Protein AF-A0A8S3GMU6-F1 (afdb_monomer_lite)

Foldseek 3Di:
DDDPPPDDDDVCNVVDDDDQFKFWFAWDFAAFFIFIAFADPVFFKWFEDEDEDPVSLVVVLPPVVVLVVIQAYEYAYEQLQPAPVSVVSCCVSNPNRHAEYEYEYAPPDDDHPAAALAAQQFLCCLDPCVPPPDRDRPDNRHRVNRGHYDHHIYIYDYDNVSVVVVVVQCVVAPPDPDPPTDMDTDHGHALDDTHPVVQVVVQVCQVPPPPDNDRRDDDDWDDKDKDWAPVCVVDFAQDFDFQQEEEEEAEQDDDDRTHNPDDDRDGDPWSVVLVVVLVVVVVVCNVVVVVVVVPSHIYMYMYFICCSPNHPRVVVVLVCQCVQCPPPPDPRHGGHHPRRHNYYHYGGRDDPPPPPD

Organism: NCBI:txid392030

Secondary structure (DSSP, 8-state):
----------HHHHH----TTPEEE-EEE-SS-EEEE---TT-EEEEEEEE-SHHHHHHHHH-HHHHHH-S-EEEEEEGGG-SHHHHHHHHHHHGGGEEEEEEE--TTSPPPS--B-S-SSTTGGGSGGGG-S----S-TTB--GGGSEESS-EEEE--HHHHHHHHHHHHHHTSSSPSSPPEEEE----S--S-HHHHHHHHHHHHHH-SS------------EEEE-HHHHH---SSPPTT-EEEEEEE-----SEEESSS-----HHHHHHHHHHHHHHHHHHHTHHHHTTSS-EEEEEEESSTTTTTHHHHHHHHHHHHT--STT-TTSPPP-GGGEEEEEEE-S----TT--

InterPro domains:
  IPR008710 Nicastrin [PTHR21092] (5-354)
  IPR041084 Nicastrin, small lobe [PF18266] (24-192)

pLDDT: mean 86.71, std 12.41, range [32.59, 98.25]

Sequence (357 aa):
MSVSCVQPKRIADQMYVSFDRARSCVRHLNGTHEIGCQSSTSGNSGRMYMIDNDQEFNSFITDTKLIDSYRSFIIALNVNLFTTSYVDKLMTSLGSKLNGLLLYLKSSSSRPDYFSQDDQSPNHRYSYYLNQTQVVNWNPQGNGLFFRSFPFPMMFIDEQEDYERLVKFYRQFNISQSTPTCGLELSTFQNAAHTSKTCMRRNGISHSLLDSSETMCDPVGGLNVYSKLPQSLTIAPKIRQPKSVILILAATDSFQMFLKEKGPTGGAQQPATALIIFLSLAHLIGQEQNEFNQQDKEIIFVTLDGDALDYSASFKFLFDMKNGDFPTGNRNEDPIRSEHIHSIIEFQSLSLTDKLS

Structure (mmCIF, N/CA/C/O backbone):
data_AF-A0A8S3GMU6-F1
#
_entry.id   AF-A0A8S3GMU6-F1
#
loop_
_atom_site.group_PDB
_atom_site.id
_atom_site.type_symbol
_atom_site.label_atom_id
_atom_site.label_alt_id
_atom_site.label_comp_id
_atom_site.label_asym_id
_atom_site.label_entity_id
_atom_site.label_seq_id
_atom_site.pdbx_PDB_ins_code
_atom_site.Cartn_x
_atom_site.Cartn_y
_atom_site.Cartn_z
_atom_site.occupancy
_atom_site.B_iso_or_equiv
_atom_site.auth_seq_id
_atom_site.auth_comp_id
_atom_site.auth_asym_id
_atom_site.auth_atom_id
_atom_site.pdbx_PDB_model_num
ATOM 1 N N . MET A 1 1 ? 46.619 37.058 -7.134 1.00 34.31 1 MET A N 1
ATOM 2 C CA . MET A 1 1 ? 46.511 35.613 -7.428 1.00 34.31 1 MET A CA 1
ATOM 3 C C . MET A 1 1 ? 45.364 35.056 -6.609 1.00 34.31 1 MET A C 1
ATOM 5 O O . MET A 1 1 ? 45.503 34.929 -5.402 1.00 34.31 1 MET A O 1
ATOM 9 N N . SER A 1 2 ? 44.216 34.810 -7.235 1.00 32.59 2 SER A N 1
ATOM 10 C CA . SER A 1 2 ? 43.117 34.076 -6.611 1.00 32.59 2 SER A CA 1
ATOM 11 C C . SER A 1 2 ? 43.395 32.585 -6.778 1.00 32.59 2 SER A C 1
ATOM 13 O O . SER A 1 2 ? 43.336 32.045 -7.880 1.00 32.59 2 SER A O 1
ATOM 15 N N . VAL A 1 3 ? 43.748 31.918 -5.683 1.00 37.88 3 VAL A N 1
ATOM 16 C CA . VAL A 1 3 ? 43.773 30.455 -5.646 1.00 37.88 3 VAL A CA 1
ATOM 17 C C . VAL A 1 3 ? 42.318 30.007 -5.561 1.00 37.88 3 VAL A C 1
ATOM 19 O O . VAL A 1 3 ? 41.671 30.166 -4.528 1.00 37.88 3 VAL A O 1
ATOM 22 N N . SER A 1 4 ? 41.773 29.510 -6.670 1.00 39.91 4 SER A N 1
ATOM 23 C CA . SER A 1 4 ? 40.496 28.803 -6.654 1.00 39.91 4 SER A CA 1
ATOM 24 C C . SER A 1 4 ? 40.750 27.394 -6.119 1.00 39.91 4 SER A C 1
ATOM 26 O O . SER A 1 4 ? 41.327 26.545 -6.794 1.00 39.91 4 SER A O 1
ATOM 28 N N . CYS A 1 5 ? 40.350 27.143 -4.871 1.00 42.56 5 CYS A N 1
ATOM 29 C CA . CYS A 1 5 ? 40.273 25.785 -4.344 1.00 42.56 5 CYS A CA 1
ATOM 30 C C . CYS A 1 5 ? 39.159 25.041 -5.088 1.00 42.56 5 CYS A C 1
ATOM 32 O O . CYS A 1 5 ? 37.979 25.178 -4.762 1.00 42.56 5 CYS A O 1
ATOM 34 N N . VAL A 1 6 ? 39.532 24.262 -6.103 1.00 49.72 6 VAL A N 1
ATOM 35 C CA . VAL A 1 6 ? 38.644 23.271 -6.712 1.00 49.72 6 VAL A CA 1
ATOM 36 C C . VAL A 1 6 ? 38.379 22.203 -5.653 1.00 49.72 6 VAL A C 1
ATOM 38 O O . VAL A 1 6 ? 39.282 21.462 -5.271 1.00 49.72 6 VAL A O 1
ATOM 41 N N . GLN A 1 7 ? 37.151 22.156 -5.138 1.00 56.94 7 GLN A N 1
ATOM 42 C CA . GLN A 1 7 ? 36.716 21.098 -4.227 1.00 56.94 7 GLN A CA 1
ATOM 43 C C . GLN A 1 7 ? 36.863 19.739 -4.941 1.00 56.94 7 GLN A C 1
ATOM 45 O O . GLN A 1 7 ? 36.320 19.585 -6.042 1.00 56.94 7 GLN A O 1
ATOM 50 N N . PRO A 1 8 ? 37.587 18.760 -4.369 1.00 49.72 8 PRO A N 1
ATOM 51 C CA . PRO A 1 8 ? 37.721 17.443 -4.976 1.00 49.72 8 PRO A CA 1
ATOM 52 C C . PRO A 1 8 ? 36.358 16.744 -4.965 1.00 49.72 8 PRO A C 1
ATOM 54 O O . PRO A 1 8 ? 35.834 16.394 -3.910 1.00 49.72 8 PRO A O 1
ATOM 57 N N . LYS A 1 9 ? 35.766 16.551 -6.148 1.00 58.97 9 LYS A N 1
ATOM 58 C CA . LYS A 1 9 ? 34.564 15.724 -6.314 1.00 58.97 9 LYS A CA 1
ATOM 59 C C . LYS A 1 9 ? 34.975 14.255 -6.327 1.00 58.97 9 LYS A C 1
ATOM 61 O O . LYS A 1 9 ? 35.958 13.907 -6.983 1.00 58.97 9 LYS A O 1
ATOM 66 N N . ARG A 1 10 ? 34.248 13.391 -5.613 1.00 72.31 10 ARG A N 1
ATOM 67 C CA . ARG A 1 10 ? 34.511 11.946 -5.649 1.00 72.31 10 ARG A CA 1
ATOM 68 C C . ARG A 1 10 ? 34.176 11.427 -7.049 1.00 72.31 10 ARG A C 1
ATOM 70 O O . ARG A 1 10 ? 33.257 11.934 -7.682 1.00 72.31 10 ARG A O 1
ATOM 77 N N . ILE A 1 11 ? 34.883 10.397 -7.519 1.00 79.44 11 ILE A N 1
ATOM 78 C CA . ILE A 1 11 ? 34.611 9.769 -8.830 1.00 79.44 11 ILE A CA 1
ATOM 79 C C . ILE A 1 11 ? 33.142 9.318 -8.919 1.00 79.44 11 ILE A C 1
ATOM 81 O O . ILE A 1 11 ? 32.500 9.501 -9.948 1.00 79.44 11 ILE A O 1
ATOM 85 N N . ALA A 1 12 ? 32.580 8.819 -7.813 1.00 78.19 12 ALA A N 1
ATOM 86 C CA . ALA A 1 12 ? 31.168 8.459 -7.724 1.00 78.19 12 ALA A CA 1
ATOM 87 C C . ALA A 1 12 ? 30.232 9.634 -8.068 1.00 78.19 12 ALA A C 1
ATOM 89 O O . ALA A 1 12 ? 29.317 9.460 -8.865 1.00 78.19 12 ALA A O 1
ATOM 90 N N . ASP A 1 13 ? 30.517 10.842 -7.572 1.00 77.94 13 ASP A N 1
ATOM 91 C CA . ASP A 1 13 ? 29.707 12.048 -7.818 1.00 77.94 13 ASP A CA 1
ATOM 92 C C . ASP A 1 13 ? 29.823 12.557 -9.268 1.00 77.94 13 ASP A C 1
ATOM 94 O O . ASP A 1 13 ? 29.057 13.418 -9.702 1.00 77.94 13 ASP A O 1
ATOM 98 N N . GLN A 1 14 ? 30.820 12.069 -10.015 1.00 77.62 14 GLN A N 1
ATOM 99 C CA . GLN A 1 14 ? 30.999 12.354 -11.441 1.00 77.62 14 GLN A CA 1
ATOM 100 C C . GLN A 1 14 ? 30.287 11.331 -12.334 1.00 77.62 14 GLN A C 1
ATOM 102 O O . GLN A 1 14 ? 30.020 11.632 -13.496 1.00 77.62 14 GLN A O 1
ATOM 107 N N . MET A 1 15 ? 29.997 10.137 -11.809 1.00 77.88 15 MET A N 1
ATOM 108 C CA . MET A 1 15 ? 29.392 9.026 -12.550 1.00 77.88 15 MET A CA 1
ATOM 109 C C . MET A 1 15 ? 27.900 8.860 -12.264 1.00 77.88 15 MET A C 1
ATOM 111 O O . MET A 1 15 ? 27.152 8.486 -13.165 1.00 77.88 15 MET A O 1
ATOM 115 N N . TYR A 1 16 ? 27.467 9.134 -11.032 1.00 84.75 16 TYR A N 1
ATOM 116 C CA . TYR A 1 16 ? 26.120 8.829 -10.565 1.00 84.75 16 TYR A CA 1
ATOM 117 C C . TYR A 1 16 ? 25.335 10.071 -10.165 1.00 84.75 16 TYR A C 1
ATOM 119 O O . TYR A 1 16 ? 25.857 11.079 -9.687 1.00 84.75 16 TYR A O 1
ATOM 127 N N . VAL A 1 17 ? 24.029 9.951 -10.358 1.00 84.75 17 VAL A N 1
ATOM 128 C CA . VAL A 1 17 ? 23.017 10.917 -9.964 1.00 84.75 17 VAL A CA 1
ATOM 129 C C . VAL A 1 17 ? 22.006 10.172 -9.102 1.00 84.75 17 VAL A C 1
ATOM 131 O O . VAL A 1 17 ? 21.334 9.273 -9.597 1.00 84.75 17 VAL A O 1
ATOM 134 N N . SER A 1 18 ? 21.905 10.553 -7.830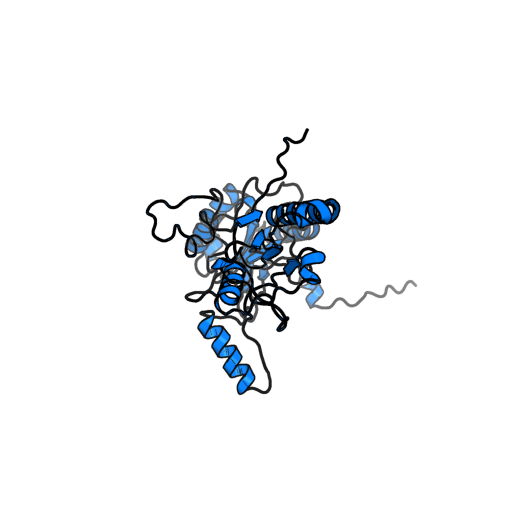 1.00 86.19 18 SER A N 1
ATOM 135 C CA . SER A 1 18 ? 20.950 9.957 -6.892 1.00 86.19 18 SER A CA 1
ATOM 136 C C . SER A 1 18 ? 19.619 10.710 -6.872 1.00 86.19 18 SER A C 1
ATOM 138 O O . SER A 1 18 ? 19.589 11.936 -7.036 1.00 86.19 18 SER A O 1
ATOM 140 N N . PHE A 1 19 ? 18.541 9.958 -6.641 1.00 86.06 19 PHE A N 1
ATOM 141 C CA . PHE A 1 19 ? 17.171 10.441 -6.462 1.00 86.06 19 PHE A CA 1
ATOM 142 C C . PHE A 1 19 ? 16.677 10.067 -5.058 1.00 86.06 19 PHE A C 1
ATOM 144 O O . PHE A 1 19 ? 15.899 9.134 -4.882 1.00 86.06 19 PHE A O 1
ATOM 151 N N . ASP A 1 20 ? 17.139 10.798 -4.045 1.00 82.25 20 ASP A N 1
ATOM 152 C CA . ASP A 1 20 ? 16.941 10.433 -2.630 1.00 82.25 20 ASP A CA 1
ATOM 153 C C . ASP A 1 20 ? 15.493 10.620 -2.131 1.00 82.25 20 ASP A C 1
ATOM 155 O O . ASP A 1 20 ? 15.154 10.231 -1.015 1.00 82.25 20 ASP A O 1
ATOM 159 N N . ARG A 1 21 ? 14.633 11.252 -2.939 1.00 86.88 21 ARG A N 1
ATOM 160 C CA . ARG A 1 21 ? 13.216 11.507 -2.625 1.00 86.88 21 ARG A CA 1
ATOM 161 C C . ARG A 1 21 ? 12.266 10.527 -3.311 1.00 86.88 21 ARG A C 1
ATOM 163 O O . ARG A 1 21 ? 11.052 10.659 -3.158 1.00 86.88 21 ARG A O 1
ATOM 170 N N . ALA A 1 22 ? 12.799 9.558 -4.054 1.00 89.94 22 ALA A N 1
ATOM 171 C CA . ALA A 1 22 ? 11.992 8.523 -4.675 1.00 89.94 22 ALA A CA 1
ATOM 172 C C . ALA A 1 22 ? 11.263 7.688 -3.610 1.00 89.94 22 ALA A C 1
ATOM 174 O O . ALA A 1 22 ? 11.779 7.406 -2.528 1.00 89.94 22 ALA A O 1
ATOM 175 N N . ARG A 1 23 ? 10.036 7.290 -3.932 1.00 93.19 23 ARG A N 1
ATOM 176 C CA . ARG A 1 23 ? 9.220 6.392 -3.118 1.00 93.19 23 ARG A CA 1
ATOM 177 C C . ARG A 1 23 ? 9.350 4.980 -3.659 1.00 93.19 23 ARG A C 1
ATOM 179 O O . ARG A 1 23 ? 9.224 4.774 -4.862 1.00 93.19 23 ARG A O 1
ATOM 186 N N . SER A 1 24 ? 9.543 4.013 -2.785 1.00 94.31 24 SER A N 1
ATOM 187 C CA . SER A 1 24 ? 9.810 2.624 -3.133 1.00 94.31 24 SER A CA 1
ATOM 188 C C . SER A 1 24 ? 8.566 1.768 -2.944 1.00 94.31 24 SER A C 1
ATOM 190 O O . SER A 1 24 ? 7.873 1.875 -1.932 1.00 94.31 24 SER A O 1
ATOM 192 N N . CYS A 1 25 ? 8.295 0.892 -3.907 1.00 95.75 25 CYS A N 1
ATOM 193 C CA . CYS A 1 25 ? 7.408 -0.241 -3.689 1.00 95.75 25 CYS A CA 1
ATOM 194 C C . CYS A 1 25 ? 8.142 -1.300 -2.867 1.00 95.75 25 CYS A C 1
ATOM 196 O O . CYS A 1 25 ? 9.267 -1.683 -3.202 1.00 95.75 25 CYS A O 1
ATOM 198 N N . VAL A 1 26 ? 7.504 -1.761 -1.795 1.00 93.88 26 VAL A N 1
ATOM 199 C CA . VAL A 1 26 ? 8.079 -2.722 -0.849 1.00 93.88 26 VAL A CA 1
ATOM 200 C C . VAL A 1 26 ? 7.351 -4.055 -0.920 1.00 93.88 26 VAL A C 1
ATOM 202 O O . VAL A 1 26 ? 6.250 -4.153 -1.462 1.00 93.88 26 VAL A O 1
ATOM 205 N N . ARG A 1 27 ? 7.971 -5.098 -0.372 1.00 95.19 27 ARG A N 1
ATOM 206 C CA . ARG A 1 27 ? 7.367 -6.424 -0.295 1.00 95.19 27 ARG A CA 1
ATOM 207 C C . ARG A 1 27 ? 6.484 -6.539 0.940 1.00 95.19 27 ARG A C 1
ATOM 209 O O . ARG A 1 27 ? 6.936 -6.279 2.051 1.00 95.19 27 ARG A O 1
ATOM 216 N N . HIS A 1 28 ? 5.284 -7.075 0.748 1.00 94.94 28 HIS A N 1
ATOM 217 C CA . HIS A 1 28 ? 4.443 -7.580 1.829 1.00 94.94 28 HIS A CA 1
ATOM 218 C C . HIS A 1 28 ? 4.239 -9.090 1.674 1.00 94.94 28 HIS A C 1
ATOM 220 O O . HIS A 1 28 ? 4.360 -9.654 0.585 1.00 94.94 28 HIS A O 1
ATOM 226 N N . LEU A 1 29 ? 3.940 -9.764 2.782 1.00 95.50 29 LEU A N 1
ATOM 227 C CA . LEU A 1 29 ? 3.726 -11.207 2.816 1.00 95.50 29 LEU A CA 1
ATOM 228 C C . LEU A 1 29 ? 2.349 -11.507 3.392 1.00 95.50 29 LEU A C 1
ATOM 230 O O . LEU A 1 29 ? 2.004 -10.999 4.455 1.00 95.50 29 LEU A O 1
ATOM 234 N N . ASN A 1 30 ? 1.604 -12.401 2.746 1.00 92.50 30 ASN A N 1
ATOM 235 C CA . ASN A 1 30 ? 0.407 -12.990 3.337 1.00 92.50 30 ASN A CA 1
ATOM 236 C C . ASN A 1 30 ? 0.658 -14.465 3.707 1.00 92.50 30 ASN A C 1
ATOM 238 O O . ASN A 1 30 ? 1.775 -14.984 3.586 1.00 92.50 30 ASN A O 1
ATOM 242 N N . GLY A 1 31 ? -0.378 -15.157 4.190 1.00 92.75 31 GLY A N 1
ATOM 243 C CA . GLY A 1 31 ? -0.273 -16.559 4.611 1.00 92.75 31 GLY A CA 1
ATOM 244 C C . GLY A 1 31 ? 0.084 -17.549 3.492 1.00 92.75 31 GLY A C 1
ATOM 245 O O . GLY A 1 31 ? 0.427 -18.691 3.786 1.00 92.75 31 GLY A O 1
ATOM 246 N N . THR A 1 32 ? 0.021 -17.127 2.227 1.00 93.00 32 THR A N 1
ATOM 247 C CA . THR A 1 32 ? 0.140 -17.996 1.045 1.00 93.00 32 THR A CA 1
ATOM 248 C C . THR A 1 32 ? 1.198 -17.546 0.035 1.00 93.00 32 THR A C 1
ATOM 250 O O . THR A 1 32 ? 1.872 -18.400 -0.531 1.00 93.00 32 THR A O 1
ATOM 253 N N . HIS A 1 33 ? 1.380 -16.242 -0.174 1.00 93.00 33 HIS A N 1
ATOM 254 C CA . HIS A 1 33 ? 2.220 -15.676 -1.228 1.00 93.00 33 HIS A CA 1
ATOM 255 C C . HIS A 1 33 ? 2.843 -14.337 -0.797 1.00 93.00 33 HIS A C 1
ATOM 257 O O . HIS A 1 33 ? 2.484 -13.752 0.231 1.00 93.00 33 HIS A O 1
ATOM 263 N N . GLU A 1 34 ? 3.757 -13.847 -1.630 1.00 94.81 34 GLU A N 1
ATOM 264 C CA . GLU A 1 34 ? 4.331 -12.505 -1.564 1.00 94.81 34 GLU A CA 1
ATOM 265 C C . GLU A 1 34 ? 3.548 -11.543 -2.462 1.00 94.81 34 GLU A C 1
ATOM 267 O O . GLU A 1 34 ? 3.071 -11.939 -3.526 1.00 94.81 34 GLU A O 1
ATOM 272 N N . ILE A 1 35 ? 3.490 -10.273 -2.077 1.00 95.69 35 ILE A N 1
ATOM 273 C CA . ILE A 1 35 ? 2.974 -9.170 -2.896 1.00 95.69 35 ILE A CA 1
ATOM 274 C C . ILE A 1 35 ? 3.954 -7.989 -2.841 1.00 95.69 35 ILE A C 1
ATOM 276 O O . ILE A 1 35 ? 4.843 -7.949 -1.986 1.00 95.69 35 ILE A O 1
ATOM 280 N N . GLY A 1 36 ? 3.794 -7.026 -3.741 1.00 95.94 36 GLY A N 1
ATOM 281 C CA . GLY A 1 36 ? 4.673 -5.869 -3.865 1.00 95.94 36 GLY A CA 1
ATOM 282 C C . GLY A 1 36 ? 5.935 -6.162 -4.675 1.00 95.94 36 GLY A C 1
ATOM 283 O O . GLY A 1 36 ? 5.930 -7.015 -5.566 1.00 95.94 36 GLY A O 1
ATOM 284 N N . CYS A 1 37 ? 7.011 -5.429 -4.388 1.00 96.25 37 CYS A N 1
ATOM 285 C CA . CYS A 1 37 ? 8.198 -5.369 -5.243 1.00 96.25 37 CYS A CA 1
ATOM 286 C C . CYS A 1 37 ? 9.493 -5.659 -4.473 1.00 96.25 37 CYS A C 1
ATOM 288 O O . CYS A 1 37 ? 9.569 -5.481 -3.257 1.00 96.25 37 CYS A O 1
ATOM 290 N N . GLN A 1 38 ? 10.537 -6.062 -5.199 1.00 94.94 38 GLN A N 1
ATOM 291 C CA . GLN A 1 38 ? 11.899 -6.161 -4.672 1.00 94.94 38 GLN A CA 1
ATOM 292 C C . GLN A 1 38 ? 12.937 -5.918 -5.768 1.00 94.94 38 GLN A C 1
ATOM 294 O O . GLN A 1 38 ? 12.691 -6.220 -6.938 1.00 94.94 38 GLN A O 1
ATOM 299 N N . SER A 1 39 ? 14.129 -5.471 -5.381 1.00 96.12 39 SER A N 1
ATOM 300 C CA . SER A 1 39 ? 15.324 -5.617 -6.217 1.00 96.12 39 SER A CA 1
ATOM 301 C C . SER A 1 39 ? 16.097 -6.896 -5.885 1.00 96.12 39 SER A C 1
ATOM 303 O O . SER A 1 39 ? 15.817 -7.590 -4.911 1.00 96.12 39 SER A O 1
ATOM 305 N N . SER A 1 40 ? 17.116 -7.181 -6.687 1.00 95.50 40 SER A N 1
ATOM 306 C CA . SER A 1 40 ? 18.222 -8.077 -6.360 1.00 95.50 40 SER A CA 1
ATOM 307 C C . SER A 1 40 ? 19.077 -7.461 -5.249 1.00 95.50 40 SER A C 1
ATOM 309 O O . SER A 1 40 ? 19.019 -6.252 -5.011 1.00 95.50 40 SER A O 1
ATOM 311 N N . THR A 1 41 ? 19.904 -8.276 -4.594 1.00 92.00 41 THR A N 1
ATOM 312 C CA . THR A 1 41 ? 20.773 -7.854 -3.477 1.00 92.00 41 THR A CA 1
ATOM 313 C C . THR A 1 41 ? 21.730 -6.718 -3.836 1.00 92.00 41 THR A C 1
ATOM 315 O O . THR A 1 41 ? 22.041 -5.893 -2.987 1.00 92.00 41 THR A O 1
ATOM 318 N N . SER A 1 42 ? 22.184 -6.652 -5.088 1.00 93.00 42 SER A N 1
ATOM 319 C CA . SER A 1 42 ? 23.069 -5.601 -5.605 1.00 93.00 42 SER A CA 1
ATOM 320 C C . SER A 1 42 ? 22.328 -4.509 -6.386 1.00 93.00 42 SER A C 1
ATOM 322 O O . SER A 1 42 ? 22.944 -3.830 -7.199 1.00 93.00 42 SER A O 1
ATOM 324 N N . GLY A 1 43 ? 21.007 -4.402 -6.222 1.00 94.50 43 GLY A N 1
ATOM 325 C CA . GLY A 1 43 ? 20.159 -3.557 -7.060 1.00 94.50 43 GLY A CA 1
ATOM 326 C C . GLY A 1 43 ? 19.924 -4.132 -8.460 1.00 94.50 43 GLY A C 1
ATOM 327 O O . GLY A 1 43 ? 20.524 -5.130 -8.875 1.00 94.50 43 GLY A O 1
ATOM 328 N N . ASN A 1 44 ? 19.012 -3.501 -9.196 1.00 97.12 44 ASN A N 1
ATOM 329 C CA . ASN A 1 44 ? 18.728 -3.825 -10.588 1.00 97.12 44 ASN A CA 1
ATOM 330 C C . ASN A 1 44 ? 19.100 -2.634 -11.461 1.00 97.12 44 ASN A C 1
ATOM 332 O O . ASN A 1 44 ? 18.609 -1.532 -11.233 1.00 97.12 44 ASN A O 1
ATOM 336 N N . SER A 1 45 ? 19.914 -2.869 -12.490 1.00 96.00 45 SER A N 1
ATOM 337 C CA . SER A 1 45 ? 20.302 -1.848 -13.461 1.00 96.00 45 SER A CA 1
ATOM 338 C C . SER A 1 45 ? 19.894 -2.214 -14.887 1.00 96.00 45 SER A C 1
ATOM 340 O O . SER A 1 45 ? 19.758 -3.386 -15.262 1.00 96.00 45 SER A O 1
ATOM 342 N N . GLY A 1 46 ? 19.653 -1.201 -15.710 1.00 94.75 46 GLY A N 1
ATOM 343 C CA . GLY A 1 46 ? 19.273 -1.403 -17.104 1.00 94.75 46 GLY A CA 1
ATOM 344 C C . GLY A 1 46 ? 19.235 -0.112 -17.897 1.00 94.75 46 GLY A C 1
ATOM 345 O O . GLY A 1 46 ? 19.276 0.980 -17.325 1.00 94.75 46 GLY A O 1
ATOM 346 N N . ARG A 1 47 ? 19.155 -0.233 -19.227 1.00 93.81 47 ARG A N 1
ATOM 347 C CA . ARG A 1 47 ? 18.997 0.929 -20.107 1.00 93.81 47 ARG A CA 1
ATOM 348 C C . ARG A 1 47 ? 17.699 1.645 -19.745 1.00 93.81 47 ARG A C 1
ATOM 350 O O . ARG A 1 47 ? 16.638 1.028 -19.710 1.00 93.81 47 ARG A O 1
ATOM 357 N N . MET A 1 48 ? 17.785 2.950 -19.521 1.00 94.06 48 MET A N 1
ATOM 358 C CA . MET A 1 48 ? 16.602 3.767 -19.288 1.00 94.06 48 MET A CA 1
ATOM 359 C C . MET A 1 48 ? 15.828 3.948 -20.598 1.00 94.06 48 MET A C 1
ATOM 361 O O . MET A 1 48 ? 16.413 4.358 -21.607 1.00 94.06 48 MET A O 1
ATOM 365 N N . TYR A 1 49 ? 14.522 3.691 -20.580 1.00 95.06 49 TYR A N 1
ATOM 366 C CA . TYR A 1 49 ? 13.616 4.061 -21.669 1.00 95.06 49 TYR A CA 1
ATOM 367 C C . TYR A 1 49 ? 12.404 4.792 -21.097 1.00 95.06 49 TYR A C 1
ATOM 369 O O . TYR A 1 49 ? 11.725 4.259 -20.223 1.00 95.06 49 TYR A O 1
ATOM 377 N N . MET A 1 50 ? 12.167 6.021 -21.553 1.00 94.88 50 MET A N 1
ATOM 378 C CA . MET A 1 50 ? 11.093 6.870 -21.043 1.00 94.88 50 MET A CA 1
ATOM 379 C C . MET A 1 50 ? 9.860 6.747 -21.938 1.00 94.88 50 MET A C 1
ATOM 381 O O . MET A 1 50 ? 9.989 6.810 -23.159 1.00 94.88 50 MET A O 1
ATOM 385 N N . ILE A 1 51 ? 8.694 6.545 -21.326 1.00 95.94 51 ILE A N 1
ATOM 386 C CA . ILE A 1 51 ? 7.404 6.386 -21.997 1.00 95.94 51 ILE A CA 1
ATOM 387 C C . ILE A 1 51 ? 6.403 7.341 -21.370 1.00 95.94 51 ILE A C 1
ATOM 389 O O . ILE A 1 51 ? 6.018 7.188 -20.207 1.00 95.94 51 ILE A O 1
ATOM 393 N N . ASP A 1 52 ? 5.950 8.290 -22.176 1.00 93.50 52 ASP A N 1
ATOM 394 C CA . ASP A 1 52 ? 5.116 9.375 -21.697 1.00 93.50 52 ASP A CA 1
ATOM 395 C C . ASP A 1 52 ? 3.635 9.265 -22.056 1.00 93.50 52 ASP A C 1
ATOM 397 O O . ASP A 1 52 ? 2.774 9.786 -21.347 1.00 93.50 52 ASP A O 1
ATOM 401 N N . ASN A 1 53 ? 3.338 8.598 -23.165 1.00 95.06 53 ASN A N 1
ATOM 402 C CA . ASN A 1 53 ? 2.002 8.494 -23.736 1.00 95.06 53 ASN A CA 1
ATOM 403 C C . ASN A 1 53 ? 1.838 7.170 -24.499 1.00 95.06 53 ASN A C 1
ATOM 405 O O . ASN A 1 53 ? 2.793 6.418 -24.706 1.00 95.06 53 ASN A O 1
ATOM 409 N N . ASP A 1 54 ? 0.616 6.905 -24.955 1.00 96.69 54 ASP A N 1
ATOM 410 C CA . ASP A 1 54 ? 0.267 5.670 -25.661 1.00 96.69 54 ASP A CA 1
ATOM 411 C C . ASP A 1 54 ? 1.043 5.457 -26.960 1.00 96.69 54 ASP A C 1
ATOM 413 O O . ASP A 1 54 ? 1.342 4.319 -27.325 1.00 96.69 54 ASP A O 1
ATOM 417 N N . GLN A 1 55 ? 1.374 6.532 -27.680 1.00 97.31 55 GLN A N 1
ATOM 418 C CA . GLN A 1 55 ? 2.113 6.425 -28.938 1.00 97.31 55 GLN A CA 1
ATOM 419 C C . GLN A 1 55 ? 3.541 5.948 -28.679 1.00 97.31 55 GLN A C 1
ATOM 421 O O . GLN A 1 55 ? 4.008 5.018 -29.335 1.00 97.31 55 GLN A O 1
ATOM 426 N N . GLU A 1 56 ? 4.209 6.530 -27.683 1.00 95.94 56 GLU A N 1
ATOM 427 C CA . GLU A 1 56 ? 5.543 6.106 -27.252 1.00 95.94 56 GLU A CA 1
ATOM 428 C C . GLU A 1 56 ? 5.539 4.683 -26.695 1.00 95.94 56 GLU A C 1
ATOM 430 O O . GLU A 1 56 ? 6.446 3.908 -27.004 1.00 95.94 56 GLU A O 1
ATOM 435 N N . PHE A 1 57 ? 4.499 4.314 -25.937 1.00 97.88 57 PHE A N 1
ATOM 436 C CA . PHE A 1 57 ? 4.337 2.956 -25.423 1.00 97.88 57 PHE A CA 1
ATOM 437 C C . PHE A 1 57 ? 4.261 1.943 -26.567 1.00 97.88 57 PHE A C 1
ATOM 439 O O . PHE A 1 57 ? 5.028 0.982 -26.604 1.00 97.88 57 PHE A O 1
ATOM 446 N N . ASN A 1 58 ? 3.368 2.183 -27.531 1.00 97.12 58 ASN A N 1
ATOM 447 C CA . ASN A 1 58 ? 3.170 1.295 -28.674 1.00 97.12 58 ASN A CA 1
ATOM 448 C C . ASN A 1 58 ? 4.403 1.241 -29.590 1.00 97.12 58 ASN A C 1
ATOM 450 O O . ASN A 1 58 ? 4.755 0.171 -30.086 1.00 97.12 58 ASN A O 1
ATOM 454 N N . SER A 1 59 ? 5.089 2.369 -29.784 1.00 95.69 59 SER A N 1
ATOM 455 C CA . SER A 1 59 ? 6.351 2.422 -30.528 1.00 95.69 59 SER A CA 1
ATOM 456 C C . SER A 1 59 ? 7.428 1.561 -29.860 1.00 95.69 59 SER A C 1
ATOM 458 O O . SER A 1 59 ? 8.056 0.732 -30.510 1.00 95.69 59 SER A O 1
ATOM 460 N N . PHE A 1 60 ? 7.580 1.673 -28.537 1.00 95.75 60 PHE A N 1
ATOM 461 C CA . PHE A 1 60 ? 8.578 0.910 -27.792 1.00 95.75 60 PHE A CA 1
ATOM 462 C C . PHE A 1 60 ? 8.335 -0.601 -27.836 1.00 95.75 60 PHE A C 1
ATOM 464 O O . PHE A 1 60 ? 9.242 -1.355 -28.177 1.00 95.75 60 PHE A O 1
ATOM 471 N N . ILE A 1 61 ? 7.116 -1.056 -27.524 1.00 96.38 61 ILE A N 1
ATOM 472 C CA . ILE A 1 61 ? 6.805 -2.497 -27.473 1.00 96.38 61 ILE A CA 1
ATOM 473 C C . ILE A 1 61 ? 6.890 -3.176 -28.849 1.00 96.38 61 ILE A C 1
ATOM 475 O O . ILE A 1 61 ? 7.029 -4.395 -28.916 1.00 96.38 61 ILE A O 1
ATOM 479 N N . THR A 1 62 ? 6.785 -2.410 -29.940 1.00 95.88 62 THR A N 1
ATOM 480 C CA . THR A 1 62 ? 6.897 -2.932 -31.311 1.00 95.88 62 THR A CA 1
ATOM 481 C C . THR A 1 62 ? 8.323 -2.875 -31.861 1.00 95.88 62 THR A C 1
ATOM 483 O O . THR A 1 62 ? 8.626 -3.586 -32.822 1.00 95.88 62 THR A O 1
ATOM 486 N N . ASP A 1 63 ? 9.226 -2.108 -31.242 1.00 94.38 63 ASP A N 1
ATOM 487 C CA . ASP A 1 63 ? 10.637 -2.033 -31.626 1.00 94.38 63 ASP A CA 1
ATOM 488 C C . ASP A 1 63 ? 11.442 -3.215 -31.058 1.00 94.38 63 ASP A C 1
ATOM 490 O O . ASP A 1 63 ? 12.255 -3.103 -30.134 1.00 94.38 63 ASP A O 1
ATOM 494 N N . THR A 1 64 ? 11.223 -4.391 -31.645 1.00 93.50 64 THR A N 1
ATOM 495 C CA . THR A 1 64 ? 11.928 -5.624 -31.265 1.00 93.50 64 THR A CA 1
ATOM 496 C C . THR A 1 64 ? 13.439 -5.507 -31.443 1.00 93.50 64 THR A C 1
ATOM 498 O O . THR A 1 64 ? 14.193 -6.036 -30.630 1.00 93.50 64 THR A O 1
ATOM 501 N N . LYS A 1 65 ? 13.909 -4.748 -32.442 1.00 92.88 65 LYS A N 1
ATOM 502 C CA . LYS A 1 65 ? 15.344 -4.523 -32.676 1.00 92.88 65 LYS A CA 1
ATOM 503 C C . LYS A 1 65 ? 15.987 -3.787 -31.508 1.00 92.88 65 LYS A C 1
ATOM 505 O O . LYS A 1 65 ? 17.068 -4.178 -31.060 1.00 92.88 65 LYS A O 1
ATOM 510 N N . LEU A 1 66 ? 15.338 -2.737 -31.008 1.00 90.75 66 LEU A N 1
ATOM 511 C CA . LEU A 1 66 ? 15.795 -2.023 -29.824 1.00 90.75 66 LEU A CA 1
ATOM 512 C C . LEU A 1 66 ? 15.793 -2.940 -28.602 1.00 90.75 66 LEU A C 1
ATOM 514 O O . LEU A 1 66 ? 16.806 -3.020 -27.909 1.00 90.75 66 LEU A O 1
ATOM 518 N N . ILE A 1 67 ? 14.692 -3.653 -28.357 1.00 93.56 67 ILE A N 1
ATOM 519 C CA . ILE A 1 67 ? 14.560 -4.561 -27.209 1.00 93.56 67 ILE A CA 1
ATOM 520 C C . ILE A 1 67 ? 15.634 -5.661 -27.246 1.00 93.56 67 ILE A C 1
ATOM 522 O O . ILE A 1 67 ? 16.187 -6.035 -26.210 1.00 93.56 67 ILE A O 1
ATOM 526 N N . ASP A 1 68 ? 15.985 -6.164 -28.428 1.00 92.94 68 ASP A N 1
ATOM 527 C CA . ASP A 1 68 ? 17.009 -7.197 -28.616 1.00 92.94 68 ASP A CA 1
ATOM 528 C C . ASP A 1 68 ? 18.443 -6.691 -28.515 1.00 92.94 68 ASP A C 1
ATOM 530 O O . ASP A 1 68 ? 19.339 -7.457 -28.162 1.00 92.94 68 ASP A O 1
ATOM 534 N N . SER A 1 69 ? 18.654 -5.391 -28.704 1.00 91.62 69 SER A N 1
ATOM 535 C CA . SER A 1 69 ? 19.979 -4.777 -28.607 1.00 91.62 69 SER A CA 1
ATOM 536 C C . SER A 1 69 ? 20.484 -4.619 -27.166 1.00 91.62 69 SER A C 1
ATOM 538 O O . SER A 1 69 ? 21.672 -4.362 -26.964 1.00 91.62 69 SER A O 1
ATOM 540 N N . TYR A 1 70 ? 19.621 -4.766 -26.152 1.00 91.69 70 TYR A N 1
ATOM 541 C CA . TYR A 1 70 ? 19.978 -4.552 -24.745 1.00 91.69 70 TYR A CA 1
ATOM 542 C C . TYR A 1 70 ? 19.569 -5.728 -23.859 1.00 91.69 70 TYR A C 1
ATOM 544 O O . TYR A 1 70 ? 18.571 -6.408 -24.089 1.00 91.69 70 TYR A O 1
ATOM 552 N N . ARG A 1 71 ? 20.366 -5.968 -22.810 1.00 94.12 71 ARG A N 1
ATOM 553 C CA . ARG A 1 71 ? 20.141 -7.069 -21.859 1.00 94.12 71 ARG A CA 1
ATOM 554 C C . ARG A 1 71 ? 18.994 -6.796 -20.891 1.00 94.12 71 ARG A C 1
ATOM 556 O O . ARG A 1 71 ? 18.278 -7.721 -20.529 1.00 94.12 71 ARG A O 1
ATOM 563 N N . SER A 1 72 ? 18.852 -5.548 -20.458 1.00 96.31 72 SER A N 1
ATOM 564 C CA . SER A 1 72 ? 17.868 -5.132 -19.465 1.00 96.31 72 SER A CA 1
ATOM 565 C C . SER A 1 72 ? 17.439 -3.686 -19.688 1.00 96.31 72 SER A C 1
ATOM 567 O O . SER A 1 72 ? 18.224 -2.846 -20.140 1.00 96.31 72 SER A O 1
ATOM 569 N N . PHE A 1 73 ? 16.197 -3.398 -19.316 1.00 97.12 73 PHE A N 1
ATOM 570 C CA . PHE A 1 73 ? 15.589 -2.079 -19.347 1.00 97.12 73 PHE A CA 1
ATOM 571 C C . PHE A 1 73 ? 15.050 -1.702 -17.973 1.00 97.12 73 PHE A C 1
ATOM 573 O O . PHE A 1 73 ? 14.498 -2.540 -17.258 1.00 97.12 73 PHE A O 1
ATOM 580 N N . ILE A 1 74 ? 15.170 -0.419 -17.652 1.00 97.69 74 ILE A N 1
ATOM 581 C CA . ILE A 1 74 ? 14.364 0.230 -16.623 1.00 97.69 74 ILE A CA 1
ATOM 582 C C . ILE A 1 74 ? 13.455 1.216 -17.339 1.00 97.69 74 ILE A C 1
ATOM 584 O O . ILE A 1 74 ? 13.925 2.137 -18.012 1.00 97.69 74 ILE A O 1
ATOM 588 N N . ILE A 1 75 ? 12.151 0.986 -17.231 1.00 97.88 75 ILE A N 1
ATOM 589 C CA . ILE A 1 75 ? 11.156 1.806 -17.916 1.00 97.88 75 ILE A CA 1
ATOM 590 C C . ILE A 1 75 ? 10.793 2.976 -17.010 1.00 97.88 75 ILE A C 1
ATOM 592 O O . ILE A 1 75 ? 10.290 2.769 -15.910 1.00 97.88 75 ILE A O 1
ATOM 596 N N . ALA A 1 76 ? 11.053 4.198 -17.467 1.00 97.12 76 ALA A N 1
ATOM 597 C CA . ALA A 1 76 ? 10.521 5.400 -16.845 1.00 97.12 76 ALA A CA 1
ATOM 598 C C . ALA A 1 76 ? 9.125 5.650 -17.430 1.00 97.12 76 ALA A C 1
ATOM 600 O O . ALA A 1 76 ? 9.010 6.058 -18.582 1.00 97.12 76 ALA A O 1
ATOM 601 N N . LEU A 1 77 ? 8.071 5.349 -16.675 1.00 97.06 77 LEU A N 1
ATOM 602 C CA . LEU A 1 77 ? 6.687 5.355 -17.148 1.00 97.06 77 LEU A CA 1
ATOM 603 C C . LEU A 1 77 ? 5.912 6.517 -16.525 1.00 97.06 77 LEU A C 1
ATOM 605 O O . LEU A 1 77 ? 5.914 6.696 -15.307 1.00 97.06 77 LEU A O 1
ATOM 609 N N . ASN A 1 78 ? 5.204 7.282 -17.350 1.00 95.00 78 ASN A N 1
ATOM 610 C CA . ASN A 1 78 ? 4.273 8.284 -16.848 1.00 95.00 78 ASN A CA 1
ATOM 611 C C . ASN A 1 78 ? 3.189 7.616 -15.989 1.00 95.00 78 ASN A C 1
ATOM 613 O O . ASN A 1 78 ? 2.575 6.635 -16.411 1.00 95.00 78 ASN A O 1
ATOM 617 N N . VAL A 1 79 ? 2.923 8.161 -14.801 1.00 93.75 79 VAL A N 1
ATOM 618 C CA . VAL A 1 79 ? 1.942 7.608 -13.854 1.00 93.75 79 VAL A CA 1
ATOM 619 C C . VAL A 1 79 ? 0.533 7.457 -14.447 1.00 93.75 79 VAL A C 1
ATOM 621 O O . VAL A 1 79 ? -0.193 6.551 -14.053 1.00 93.75 79 VAL A O 1
ATOM 624 N N . ASN A 1 80 ? 0.157 8.257 -15.450 1.00 91.94 80 ASN A N 1
ATOM 625 C CA . ASN A 1 80 ? -1.130 8.120 -16.146 1.00 91.94 80 ASN A CA 1
ATOM 626 C C . ASN A 1 80 ? -1.267 6.798 -16.923 1.00 91.94 80 ASN A C 1
ATOM 628 O O . ASN A 1 80 ? -2.378 6.341 -17.175 1.00 91.94 80 ASN A O 1
ATOM 632 N N . LEU A 1 81 ? -0.148 6.170 -17.292 1.00 94.06 81 LEU A N 1
ATOM 633 C CA . LEU A 1 81 ? -0.113 4.865 -17.954 1.00 94.06 81 LEU A CA 1
ATOM 634 C C . LEU A 1 81 ? 0.023 3.711 -16.951 1.00 94.06 81 LEU A C 1
ATOM 636 O O . LEU A 1 81 ? 0.096 2.551 -17.353 1.00 94.06 81 LEU A O 1
ATOM 640 N N . PHE A 1 82 ? 0.081 3.988 -15.646 1.00 94.81 82 PHE A N 1
ATOM 641 C CA . PHE A 1 82 ? 0.247 2.955 -14.630 1.00 94.81 82 PHE A CA 1
ATOM 642 C C . PHE A 1 82 ? -1.077 2.231 -14.357 1.00 94.81 82 PHE A C 1
ATOM 644 O O . PHE A 1 82 ? -1.796 2.513 -13.402 1.00 94.81 82 PHE A O 1
ATOM 651 N N . THR A 1 83 ? -1.407 1.275 -15.225 1.00 94.12 83 THR A N 1
ATOM 652 C CA . THR A 1 83 ? -2.565 0.386 -15.074 1.00 94.12 83 T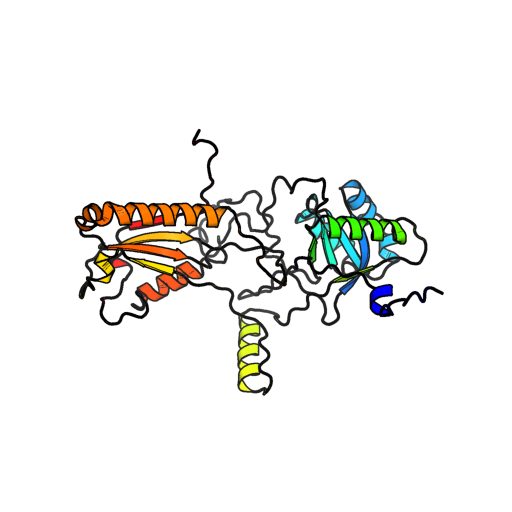HR A CA 1
ATOM 653 C C . THR A 1 83 ? -2.161 -1.069 -15.285 1.00 94.12 83 THR A C 1
ATOM 655 O O . THR A 1 83 ? -1.139 -1.362 -15.911 1.00 94.12 83 THR A O 1
ATOM 658 N N . THR A 1 84 ? -2.997 -1.997 -14.813 1.00 94.62 84 THR A N 1
ATOM 659 C CA . THR A 1 84 ? -2.822 -3.449 -14.988 1.00 94.62 84 THR A CA 1
ATOM 660 C C . THR A 1 84 ? -2.530 -3.818 -16.446 1.00 94.62 84 THR A C 1
ATOM 662 O O . THR A 1 84 ? -1.593 -4.564 -16.708 1.00 94.62 84 THR A O 1
ATOM 665 N N . SER A 1 85 ? -3.236 -3.204 -17.403 1.00 95.38 85 SER A N 1
ATOM 666 C CA . SER A 1 85 ? -3.065 -3.458 -18.841 1.00 95.38 85 SER A CA 1
ATOM 667 C C . SER A 1 85 ? -1.666 -3.098 -19.361 1.00 95.38 85 SER A C 1
ATOM 669 O O . SER A 1 85 ? -1.041 -3.902 -20.054 1.00 95.38 85 SER A O 1
ATOM 671 N N . TYR A 1 86 ? -1.138 -1.915 -19.025 1.00 96.88 86 TYR A N 1
ATOM 672 C CA . TYR A 1 86 ? 0.201 -1.509 -19.476 1.00 96.88 86 TYR A CA 1
ATOM 673 C C . TYR A 1 86 ? 1.298 -2.310 -18.782 1.00 96.88 86 TYR A C 1
ATOM 675 O O . TYR A 1 86 ? 2.244 -2.740 -19.441 1.00 96.88 86 TYR A O 1
ATOM 683 N N . VAL A 1 87 ? 1.160 -2.553 -17.475 1.00 97.12 87 VAL A N 1
ATOM 684 C CA . VAL A 1 87 ? 2.129 -3.349 -16.710 1.00 97.12 87 VAL A CA 1
ATOM 685 C C . VAL A 1 87 ? 2.204 -4.777 -17.259 1.00 97.12 87 VAL A C 1
ATOM 687 O O . VAL A 1 87 ? 3.302 -5.266 -17.517 1.00 97.12 87 VAL A O 1
ATOM 690 N N . ASP A 1 88 ? 1.065 -5.415 -17.543 1.00 97.31 88 ASP A N 1
ATOM 691 C CA . ASP A 1 88 ? 1.024 -6.765 -18.120 1.00 97.31 88 ASP A CA 1
ATOM 692 C C . ASP A 1 88 ? 1.643 -6.817 -19.516 1.00 97.31 88 ASP A C 1
ATOM 694 O O . ASP A 1 88 ? 2.405 -7.737 -19.830 1.00 97.31 88 ASP A O 1
ATOM 698 N N . LYS A 1 89 ? 1.368 -5.809 -20.351 1.00 97.62 89 LYS A N 1
ATOM 699 C CA . LYS A 1 89 ? 1.986 -5.689 -21.676 1.00 97.62 89 LYS A CA 1
ATOM 700 C C . LYS A 1 89 ? 3.500 -5.520 -21.584 1.00 97.62 89 LYS A C 1
ATOM 702 O O . LYS A 1 89 ? 4.205 -6.168 -22.356 1.00 97.62 89 LYS A O 1
ATOM 707 N N . LEU A 1 90 ? 4.012 -4.713 -20.651 1.00 97.94 90 LEU A N 1
ATOM 708 C CA . LEU A 1 90 ? 5.456 -4.573 -20.426 1.00 97.94 90 LEU A CA 1
ATOM 709 C C . LEU A 1 90 ? 6.076 -5.893 -19.966 1.00 97.94 90 LEU A C 1
ATOM 711 O O . LEU A 1 90 ? 7.061 -6.335 -20.551 1.00 97.94 90 LEU A O 1
ATOM 715 N N . MET A 1 91 ? 5.478 -6.547 -18.966 1.00 96.94 91 MET A N 1
ATOM 716 C CA . MET A 1 91 ? 5.960 -7.831 -18.449 1.00 96.94 91 MET A CA 1
ATOM 717 C C . MET A 1 91 ? 5.982 -8.909 -19.536 1.00 96.94 91 MET A C 1
ATOM 719 O O . MET A 1 91 ? 6.957 -9.648 -19.648 1.00 96.94 91 MET A O 1
ATOM 723 N N . THR A 1 92 ? 4.943 -8.972 -20.368 1.00 96.88 92 THR A N 1
ATOM 724 C CA . THR A 1 92 ? 4.841 -9.961 -21.450 1.00 96.88 92 THR A CA 1
ATOM 725 C C . THR A 1 92 ? 5.817 -9.665 -22.587 1.00 96.88 92 THR A C 1
ATOM 727 O O . THR A 1 92 ? 6.466 -10.578 -23.087 1.00 96.88 92 THR A O 1
ATOM 730 N N . SER A 1 93 ? 5.949 -8.396 -22.990 1.00 96.44 93 SER A N 1
ATOM 731 C CA . SER A 1 93 ? 6.760 -8.015 -24.157 1.00 96.44 93 SER A CA 1
ATOM 732 C C . SER A 1 93 ? 8.261 -8.032 -23.865 1.00 96.44 93 SER A C 1
ATOM 734 O O . SER A 1 93 ? 9.053 -8.376 -24.737 1.00 96.44 93 SER A O 1
ATOM 736 N N . LEU A 1 94 ? 8.672 -7.663 -22.646 1.00 96.94 94 LEU A N 1
ATOM 737 C CA . LEU A 1 94 ? 10.087 -7.615 -22.264 1.00 96.94 94 LEU A CA 1
ATOM 738 C C . LEU A 1 94 ? 10.545 -8.884 -21.535 1.00 96.94 94 LEU A C 1
ATOM 740 O O . LEU A 1 94 ? 11.741 -9.182 -21.535 1.00 96.94 94 LEU A O 1
ATOM 744 N N . GLY A 1 95 ? 9.635 -9.626 -20.895 1.00 96.06 95 GLY A N 1
ATOM 745 C CA . GLY A 1 95 ? 9.973 -10.804 -20.100 1.00 96.06 95 GLY A CA 1
ATOM 746 C C . GLY A 1 95 ? 11.053 -10.495 -19.060 1.00 96.06 95 GLY A C 1
ATOM 747 O O . GLY A 1 95 ? 10.965 -9.518 -18.317 1.00 96.06 95 GLY A O 1
ATOM 748 N N . SER A 1 96 ? 12.127 -11.287 -19.053 1.00 95.38 96 SER A N 1
ATOM 749 C CA . SER A 1 96 ? 13.268 -11.105 -18.145 1.00 95.38 96 SER A CA 1
ATOM 750 C C . SER A 1 96 ? 14.100 -9.844 -18.409 1.00 95.38 96 SER A C 1
ATOM 752 O O . SER A 1 96 ? 14.993 -9.539 -17.623 1.00 95.38 96 SER A O 1
ATOM 754 N N . LYS A 1 97 ? 13.859 -9.121 -19.514 1.00 97.06 97 LYS A N 1
ATOM 755 C CA . LYS A 1 97 ? 14.547 -7.855 -19.807 1.00 97.06 97 LYS A CA 1
ATOM 756 C C . LYS A 1 97 ? 13.941 -6.678 -19.043 1.00 97.06 97 LYS A C 1
ATOM 758 O O . LYS A 1 97 ? 14.604 -5.649 -18.932 1.00 97.06 97 LYS A O 1
ATOM 763 N N . LEU A 1 98 ? 12.717 -6.793 -18.518 1.00 97.75 98 LEU A N 1
ATOM 764 C CA . LEU A 1 98 ? 12.130 -5.767 -17.654 1.00 97.75 98 LEU A CA 1
ATOM 765 C C . LEU A 1 98 ? 12.759 -5.870 -16.264 1.00 97.75 98 LEU A C 1
ATOM 767 O O . LEU A 1 98 ? 12.401 -6.739 -15.475 1.00 97.75 98 LEU A O 1
ATOM 771 N N . ASN A 1 99 ? 13.712 -4.985 -15.980 1.00 97.56 99 ASN A N 1
ATOM 772 C CA . ASN A 1 99 ? 14.525 -5.053 -14.769 1.00 97.56 99 ASN A CA 1
ATOM 773 C C . ASN A 1 99 ? 14.152 -3.993 -13.725 1.00 97.56 99 ASN A C 1
ATOM 775 O O . ASN A 1 99 ? 14.766 -3.932 -12.667 1.00 97.56 99 ASN A O 1
ATOM 779 N N . GLY A 1 100 ? 13.160 -3.153 -14.012 1.00 98.06 100 GLY A N 1
ATOM 780 C CA . GLY A 1 100 ? 12.656 -2.153 -13.083 1.00 98.06 100 GLY A CA 1
ATOM 781 C C . GLY A 1 100 ? 11.655 -1.204 -13.733 1.00 98.06 100 GLY A C 1
ATOM 782 O O . GLY A 1 100 ? 11.637 -1.041 -14.957 1.00 98.06 100 GLY A O 1
ATOM 783 N N . LEU A 1 101 ? 10.842 -0.561 -12.899 1.00 98.25 101 LEU A N 1
ATOM 784 C CA . LEU A 1 101 ? 9.881 0.459 -13.310 1.00 98.25 101 LEU A CA 1
ATOM 785 C C . LEU A 1 101 ? 10.075 1.717 -12.457 1.00 98.25 101 LEU A C 1
ATOM 787 O O . LEU A 1 101 ? 10.022 1.659 -11.233 1.00 98.25 101 LEU A O 1
ATOM 791 N N . LEU A 1 102 ? 10.282 2.859 -13.099 1.00 97.69 102 LEU A N 1
ATOM 792 C CA . LEU A 1 102 ? 10.312 4.162 -12.448 1.00 97.69 102 LEU A CA 1
ATOM 793 C C . LEU A 1 102 ? 9.080 4.947 -12.890 1.00 97.69 102 LEU A C 1
ATOM 795 O O . LEU A 1 102 ? 9.009 5.414 -14.023 1.00 97.69 102 LEU A O 1
ATOM 799 N N . LEU A 1 103 ? 8.101 5.094 -12.010 1.00 96.19 103 LEU A N 1
ATOM 800 C CA . LEU A 1 103 ? 6.960 5.959 -12.255 1.00 96.19 103 LEU A CA 1
ATOM 801 C C . LEU A 1 103 ? 7.360 7.417 -12.056 1.00 96.19 103 LEU A C 1
ATOM 803 O O . LEU A 1 103 ? 8.067 7.747 -11.103 1.00 96.19 103 LEU A O 1
ATOM 807 N N . TYR A 1 104 ? 6.862 8.300 -12.913 1.00 94.38 104 TYR A N 1
ATOM 808 C CA . TYR A 1 104 ? 7.022 9.738 -12.732 1.00 94.38 104 TYR A CA 1
ATOM 809 C C . TYR A 1 104 ? 5.708 10.481 -12.951 1.00 94.38 104 TYR A C 1
ATOM 811 O O . TYR A 1 104 ? 4.873 10.093 -13.772 1.00 94.38 104 TYR A O 1
ATOM 819 N N . LEU A 1 105 ? 5.548 11.587 -12.230 1.00 91.06 105 LEU A N 1
ATOM 820 C CA . LEU A 1 105 ? 4.510 12.583 -12.473 1.00 91.06 105 LEU A CA 1
ATOM 821 C C . LEU A 1 105 ? 5.162 13.822 -13.094 1.00 91.06 105 LEU A C 1
ATOM 823 O O . LEU A 1 105 ? 6.154 14.322 -12.564 1.00 91.06 105 LEU A O 1
ATOM 827 N N . LYS A 1 106 ? 4.634 14.339 -14.214 1.00 86.62 106 LYS A N 1
ATOM 828 C CA . LYS A 1 106 ? 5.172 15.598 -14.754 1.00 86.62 106 LYS A CA 1
ATOM 829 C C . LYS A 1 106 ? 4.748 16.756 -13.868 1.00 86.62 106 LYS A C 1
ATOM 831 O O . LYS A 1 106 ? 3.596 16.838 -13.451 1.00 86.62 106 LYS A O 1
ATOM 836 N N . SER A 1 107 ? 5.641 17.724 -13.730 1.00 74.19 107 SER A N 1
ATOM 837 C CA . SER A 1 107 ? 5.414 18.942 -12.947 1.00 74.19 107 SER A CA 1
ATOM 838 C C . SER A 1 107 ? 4.213 19.768 -13.417 1.00 74.19 107 SER A C 1
ATOM 840 O O . SER A 1 107 ? 3.592 20.454 -12.616 1.00 74.19 107 SER A O 1
ATOM 842 N N . SER A 1 108 ? 3.875 19.712 -14.710 1.00 70.62 108 SER A N 1
ATOM 843 C CA . SER A 1 108 ? 2.767 20.472 -15.303 1.00 70.62 108 SER A CA 1
ATOM 844 C C . SER A 1 108 ? 1.458 19.689 -15.431 1.00 70.62 108 SER A C 1
ATOM 846 O O . SER A 1 108 ? 0.469 20.253 -15.895 1.00 70.62 108 SER A O 1
ATOM 848 N N . SER A 1 109 ? 1.442 18.397 -15.092 1.00 73.56 109 SER A N 1
ATOM 849 C CA . SER A 1 109 ? 0.240 17.562 -15.182 1.00 73.56 109 SER A CA 1
ATOM 850 C C . SER A 1 109 ? -0.431 17.418 -13.825 1.00 73.56 109 SER A C 1
ATOM 852 O O . SER A 1 109 ? 0.235 17.212 -12.810 1.00 73.56 109 SER A O 1
ATOM 854 N N . SER A 1 110 ? -1.762 17.464 -13.823 1.00 74.19 110 SER A N 1
ATOM 855 C CA . SER A 1 110 ? -2.544 16.970 -12.698 1.00 74.19 110 SER A CA 1
ATOM 856 C C . SER A 1 110 ? -2.281 15.476 -12.495 1.00 74.19 110 SER A C 1
ATOM 858 O O . SER A 1 110 ? -1.874 14.758 -13.413 1.00 74.19 110 SER A O 1
ATOM 860 N N . ARG A 1 111 ? -2.510 15.008 -11.265 1.00 81.19 111 ARG A N 1
ATOM 861 C CA . ARG A 1 111 ? -2.583 13.571 -10.975 1.00 81.19 111 ARG A CA 1
ATOM 862 C C . ARG A 1 111 ? -3.664 12.918 -11.858 1.00 81.19 111 ARG A C 1
ATOM 864 O O . ARG A 1 111 ? -4.572 13.638 -12.281 1.00 81.19 111 ARG A O 1
ATOM 871 N N . PRO A 1 112 ? -3.588 11.597 -12.113 1.00 82.00 112 PRO A N 1
ATOM 872 C CA . PRO A 1 112 ? -4.645 10.890 -12.828 1.00 82.00 112 PRO A CA 1
ATOM 873 C C . PRO A 1 112 ? -6.015 11.186 -12.206 1.00 82.00 112 PRO A C 1
ATOM 875 O O . PRO A 1 112 ? -6.135 11.181 -10.979 1.00 82.00 112 PRO A O 1
ATOM 878 N N . ASP A 1 113 ? -7.034 11.408 -13.041 1.00 81.50 113 ASP A N 1
ATOM 879 C CA . ASP A 1 113 ? -8.401 11.714 -12.584 1.00 81.50 113 ASP A CA 1
ATOM 880 C C . ASP A 1 113 ? -8.968 10.609 -11.679 1.00 81.50 113 ASP A C 1
ATOM 882 O O . ASP A 1 113 ? -9.761 10.862 -10.774 1.00 81.50 113 ASP A O 1
ATOM 886 N N . TYR A 1 114 ? -8.542 9.369 -11.919 1.00 83.50 114 TYR A N 1
ATOM 887 C CA . TYR A 1 114 ? -8.890 8.198 -11.133 1.00 83.50 114 TYR A CA 1
ATOM 888 C C . TYR A 1 114 ? -7.713 7.224 -11.099 1.00 83.50 114 TYR A C 1
ATOM 890 O O . TYR A 1 114 ? -7.115 6.888 -12.120 1.00 83.50 114 TYR A O 1
ATOM 898 N N . PHE A 1 115 ? -7.387 6.750 -9.901 1.00 88.12 115 PHE A N 1
ATOM 899 C CA . PHE A 1 115 ? -6.462 5.646 -9.685 1.00 88.12 115 PHE A CA 1
ATOM 900 C C . PHE A 1 115 ? -6.724 5.054 -8.302 1.00 88.12 115 PHE A C 1
ATOM 902 O O . PHE A 1 115 ? -6.702 5.778 -7.306 1.00 88.12 115 PHE A O 1
ATOM 909 N N . SER A 1 116 ? -6.940 3.743 -8.230 1.00 91.19 116 SER A N 1
ATOM 910 C CA . SER A 1 116 ? -6.979 3.019 -6.963 1.00 91.19 116 SER A CA 1
ATOM 911 C C . SER A 1 116 ? -6.170 1.733 -7.080 1.00 91.19 116 SER A C 1
ATOM 913 O O . SER A 1 116 ? -6.483 0.860 -7.884 1.00 91.19 116 SER A O 1
ATOM 915 N N . GLN A 1 117 ? -5.104 1.645 -6.284 1.00 91.62 117 GLN A N 1
ATOM 916 C CA . GLN A 1 117 ? -4.209 0.480 -6.208 1.00 91.62 117 GLN A CA 1
ATOM 917 C C . GLN A 1 117 ? -4.838 -0.737 -5.512 1.00 91.62 117 GLN A C 1
ATOM 919 O O . GLN A 1 117 ? -4.287 -1.834 -5.582 1.00 91.62 117 GLN A O 1
ATOM 924 N N . ASP A 1 118 ? -5.941 -0.508 -4.799 1.00 92.38 118 ASP A N 1
ATOM 925 C CA . ASP A 1 118 ? -6.708 -1.510 -4.068 1.00 92.38 118 ASP A CA 1
ATOM 926 C C . ASP A 1 118 ? -7.564 -2.348 -5.038 1.00 92.38 118 ASP A C 1
ATOM 928 O O . ASP A 1 118 ? -7.685 -2.037 -6.229 1.00 92.38 118 ASP A O 1
ATOM 932 N N . ASP A 1 119 ? -8.168 -3.413 -4.532 1.00 91.75 119 ASP A N 1
ATOM 933 C CA . ASP A 1 119 ? -9.106 -4.251 -5.263 1.00 91.75 119 ASP A CA 1
ATOM 934 C C . ASP A 1 119 ? -10.456 -3.548 -5.461 1.00 91.75 119 ASP A C 1
ATOM 936 O O . ASP A 1 119 ? -10.817 -2.590 -4.771 1.00 91.75 119 ASP A O 1
ATOM 940 N N . GLN A 1 120 ? -11.249 -4.069 -6.400 1.00 91.75 120 GLN A N 1
ATOM 941 C CA . GLN A 1 120 ? -12.621 -3.606 -6.640 1.00 91.75 120 GLN A CA 1
ATOM 942 C C . GLN A 1 120 ? -13.562 -3.860 -5.453 1.00 91.75 120 GLN A C 1
ATOM 944 O O . GLN A 1 120 ? -14.535 -3.135 -5.229 1.00 91.75 120 GLN A O 1
ATOM 949 N N . SER A 1 121 ? -13.241 -4.878 -4.660 1.00 91.06 121 SER A N 1
ATOM 950 C CA . SER A 1 121 ? -13.950 -5.237 -3.437 1.00 91.06 121 SER A CA 1
ATOM 951 C C . SER A 1 121 ? -12.927 -5.404 -2.306 1.00 91.06 121 SER A C 1
ATOM 953 O O . SER A 1 121 ? -12.485 -6.533 -2.050 1.00 91.06 121 SER A O 1
ATOM 955 N N . PRO A 1 122 ? -12.523 -4.297 -1.651 1.00 90.81 122 PRO A N 1
ATOM 956 C CA . PRO A 1 122 ? -11.564 -4.332 -0.548 1.00 90.81 122 PRO A CA 1
ATOM 957 C C . PRO A 1 122 ? -12.015 -5.289 0.560 1.00 90.81 122 PRO A C 1
ATOM 959 O O . PRO A 1 122 ? -13.208 -5.389 0.853 1.00 90.81 122 PRO A O 1
ATOM 962 N N . ASN A 1 123 ? -11.069 -6.032 1.141 1.00 89.69 123 ASN A N 1
ATOM 963 C CA . ASN A 1 123 ? -11.284 -6.999 2.228 1.00 89.69 123 ASN A CA 1
ATOM 964 C C . ASN A 1 123 ? -12.412 -8.035 2.007 1.00 89.69 123 ASN A C 1
ATOM 966 O O . ASN A 1 123 ? -12.881 -8.656 2.966 1.00 89.69 123 ASN A O 1
ATOM 970 N N . HIS A 1 124 ? -12.855 -8.282 0.764 1.00 87.19 124 HIS A N 1
ATOM 971 C CA . HIS A 1 124 ? -14.016 -9.146 0.491 1.00 87.19 124 HIS A CA 1
ATOM 972 C C . HIS A 1 124 ? -13.893 -10.542 1.119 1.00 87.19 124 HIS A C 1
ATOM 974 O O . HIS A 1 124 ? -14.897 -11.111 1.552 1.00 87.19 124 HIS A O 1
ATOM 980 N N . ARG A 1 125 ? -12.664 -11.068 1.230 1.00 85.38 125 ARG A N 1
ATOM 981 C CA . ARG A 1 125 ? -12.375 -12.404 1.775 1.00 85.38 125 ARG A CA 1
ATOM 982 C C . ARG A 1 125 ? -12.643 -12.552 3.270 1.00 85.38 125 ARG A C 1
ATOM 984 O O . ARG A 1 125 ? -12.824 -13.671 3.733 1.00 85.38 125 ARG A O 1
ATOM 991 N N . TYR A 1 126 ? -12.680 -11.444 4.001 1.00 85.69 126 TYR A N 1
ATOM 992 C CA . TYR A 1 126 ? -12.930 -11.410 5.444 1.00 85.69 126 TYR A CA 1
ATOM 993 C C . TYR A 1 126 ? -14.255 -10.726 5.778 1.00 85.69 126 TYR A C 1
ATOM 995 O O . TYR A 1 126 ? -14.560 -10.467 6.939 1.00 85.69 126 TYR A O 1
ATOM 1003 N N . SER A 1 127 ? -15.059 -10.453 4.751 1.00 82.81 127 SER A N 1
ATOM 1004 C CA . SER A 1 127 ? -16.374 -9.851 4.887 1.00 82.81 127 SER A CA 1
ATOM 1005 C C . SER A 1 127 ? -17.473 -10.912 4.976 1.00 82.81 127 SER A C 1
ATOM 1007 O O . SER A 1 127 ? -17.316 -12.059 4.549 1.00 82.81 127 SER A O 1
ATOM 1009 N N . TYR A 1 128 ? -18.646 -10.492 5.449 1.00 82.62 128 TYR A N 1
ATOM 1010 C CA . TYR A 1 128 ? -19.871 -11.296 5.415 1.00 82.62 128 TYR A CA 1
ATOM 1011 C C . TYR A 1 128 ? -20.239 -11.788 3.997 1.00 82.62 128 TYR A C 1
ATOM 1013 O O . TYR A 1 128 ? -20.913 -12.807 3.843 1.00 82.62 128 TYR A O 1
ATOM 1021 N N . TYR A 1 129 ? -19.771 -11.092 2.955 1.00 77.31 129 TYR A N 1
ATOM 1022 C CA . TYR A 1 129 ? -20.085 -11.383 1.558 1.00 77.31 129 TYR A CA 1
ATOM 1023 C C . TYR A 1 129 ? -19.242 -12.508 0.941 1.00 77.31 129 TYR A C 1
ATOM 1025 O O . TYR A 1 129 ? -19.532 -12.898 -0.184 1.00 77.31 129 TYR A O 1
ATOM 1033 N N . LEU A 1 130 ? -18.252 -13.077 1.649 1.00 78.69 130 LEU A N 1
ATOM 1034 C CA . LEU A 1 130 ? -17.374 -14.128 1.104 1.00 78.69 130 LEU A CA 1
ATOM 1035 C C . LEU A 1 130 ? -18.153 -15.302 0.476 1.00 78.69 130 LEU A C 1
ATOM 1037 O O . LEU A 1 130 ? -17.770 -15.807 -0.574 1.00 78.69 130 LEU A O 1
ATOM 1041 N N . ASN A 1 131 ? -19.243 -15.729 1.119 1.00 80.06 131 ASN A N 1
ATOM 1042 C CA . ASN A 1 131 ? -20.066 -16.859 0.669 1.00 80.06 131 ASN A CA 1
ATOM 1043 C C . ASN A 1 131 ? -21.295 -16.430 -0.146 1.00 80.06 131 ASN A C 1
ATOM 1045 O O . ASN A 1 131 ? -22.158 -17.259 -0.441 1.00 80.06 131 ASN A O 1
ATOM 1049 N N . GLN A 1 132 ? -21.422 -15.143 -0.467 1.00 76.25 132 GLN A N 1
ATOM 1050 C CA . GLN A 1 132 ? -22.541 -14.641 -1.250 1.00 76.25 132 GLN A CA 1
ATOM 1051 C C . GLN A 1 132 ? -22.211 -14.671 -2.739 1.00 76.25 132 GLN A C 1
ATOM 1053 O O . GLN A 1 132 ? -21.081 -14.450 -3.160 1.00 76.25 132 GLN A O 1
ATOM 1058 N N . THR A 1 133 ? -23.226 -14.931 -3.560 1.00 72.44 133 THR A N 1
ATOM 1059 C CA . THR A 1 133 ? -23.088 -14.953 -5.023 1.00 72.44 133 THR A CA 1
ATOM 1060 C C . THR A 1 133 ? -22.869 -13.561 -5.614 1.00 72.44 133 THR A C 1
ATOM 1062 O O . THR A 1 133 ? -22.371 -13.438 -6.731 1.00 72.44 133 THR A O 1
ATOM 1065 N N . GLN A 1 134 ? -23.239 -12.512 -4.879 1.00 71.62 134 GLN A N 1
ATOM 1066 C CA . GLN A 1 134 ? -23.100 -11.131 -5.307 1.00 71.62 134 GLN A CA 1
ATOM 1067 C C . GLN A 1 134 ? -21.807 -10.529 -4.753 1.00 71.62 134 GLN A C 1
ATOM 1069 O O . GLN A 1 134 ? -21.715 -10.190 -3.576 1.00 71.62 134 GLN A O 1
ATOM 1074 N N . VAL A 1 135 ? -20.817 -10.351 -5.628 1.00 71.69 135 VAL A N 1
ATOM 1075 C CA . VAL A 1 135 ? -19.636 -9.536 -5.327 1.00 71.69 135 VAL A CA 1
ATOM 1076 C C . VAL A 1 135 ? -20.024 -8.071 -5.504 1.00 71.69 135 VAL A C 1
ATOM 1078 O O . VAL A 1 135 ? -20.320 -7.626 -6.614 1.00 71.69 135 VAL A O 1
ATOM 1081 N N . VAL A 1 136 ? -20.069 -7.320 -4.404 1.00 82.94 136 VAL A N 1
ATOM 1082 C CA . VAL A 1 136 ? -20.339 -5.878 -4.444 1.00 82.94 136 VAL A CA 1
ATOM 1083 C C . VAL A 1 136 ? -19.051 -5.143 -4.800 1.00 82.94 136 VAL A C 1
ATOM 1085 O O . VAL A 1 136 ? -18.049 -5.244 -4.089 1.00 82.94 136 VAL A O 1
ATOM 1088 N N . ASN A 1 137 ? -19.078 -4.403 -5.906 1.00 88.94 137 ASN A N 1
ATOM 1089 C CA . ASN A 1 137 ? -17.968 -3.562 -6.335 1.00 88.94 137 ASN A CA 1
ATOM 1090 C C . ASN A 1 137 ? -18.065 -2.192 -5.647 1.00 88.94 137 ASN A C 1
ATOM 1092 O O . ASN A 1 137 ? -18.762 -1.296 -6.124 1.00 88.94 137 ASN A O 1
ATOM 1096 N N . TRP A 1 138 ? -17.397 -2.064 -4.500 1.00 88.94 138 TRP A N 1
ATOM 1097 C CA . TRP A 1 138 ? -17.339 -0.824 -3.720 1.00 88.94 138 TRP A CA 1
ATOM 1098 C C . TRP A 1 138 ? -16.323 0.176 -4.281 1.00 88.94 138 TRP A C 1
ATOM 1100 O O . TRP A 1 138 ? -16.463 1.379 -4.074 1.00 88.94 138 TRP A O 1
ATOM 1110 N N . ASN A 1 139 ? -15.315 -0.312 -5.005 1.00 91.19 139 ASN A N 1
ATOM 1111 C CA . ASN A 1 139 ? -14.229 0.478 -5.566 1.00 91.19 139 ASN A CA 1
ATOM 1112 C C . ASN A 1 139 ? -14.108 0.209 -7.078 1.00 91.19 139 ASN A C 1
ATOM 1114 O O . ASN A 1 139 ? -13.197 -0.490 -7.519 1.00 91.19 139 ASN A O 1
ATOM 1118 N N . PRO A 1 140 ? -14.988 0.775 -7.922 1.00 91.81 140 PRO A N 1
ATOM 1119 C CA . PRO A 1 140 ? -15.002 0.475 -9.357 1.00 91.81 140 PRO A CA 1
ATOM 1120 C C . PRO A 1 140 ? -13.705 0.848 -10.088 1.00 91.81 140 PRO A C 1
ATOM 1122 O O . PRO A 1 140 ? -13.438 0.312 -11.160 1.00 91.81 140 PRO A O 1
ATOM 1125 N N . GLN A 1 141 ? -12.897 1.737 -9.504 1.00 91.56 141 GLN A N 1
ATOM 1126 C CA . GLN A 1 141 ? -11.593 2.160 -10.026 1.00 91.56 141 GLN A CA 1
ATOM 1127 C C . GLN A 1 141 ? -10.417 1.344 -9.459 1.00 91.56 141 GLN A C 1
ATOM 1129 O O . GLN A 1 141 ? -9.261 1.643 -9.762 1.00 91.56 141 GLN A O 1
ATOM 1134 N N . GLY A 1 142 ? -10.697 0.335 -8.628 1.00 93.06 142 GLY A N 1
ATOM 1135 C CA . GLY A 1 142 ? -9.711 -0.582 -8.070 1.00 93.06 142 GLY A CA 1
ATOM 1136 C C . GLY A 1 142 ? -9.074 -1.444 -9.150 1.00 93.06 142 GLY A C 1
ATOM 1137 O O . GLY A 1 142 ? -9.769 -2.144 -9.890 1.00 93.06 142 GLY A O 1
ATOM 1138 N N . ASN A 1 143 ? -7.749 -1.386 -9.251 1.00 92.56 143 ASN A N 1
ATOM 1139 C CA . ASN A 1 143 ? -6.973 -2.147 -10.228 1.00 92.56 143 ASN A CA 1
ATOM 1140 C C . ASN A 1 143 ? -6.217 -3.343 -9.621 1.00 92.56 143 ASN A C 1
ATOM 1142 O O . ASN A 1 143 ? -5.652 -4.137 -10.378 1.00 92.56 143 ASN A O 1
ATOM 1146 N N . GLY A 1 144 ? -6.205 -3.473 -8.289 1.00 94.44 144 GLY A N 1
ATOM 1147 C CA . GLY A 1 144 ? -5.572 -4.571 -7.556 1.00 94.44 144 GLY A CA 1
ATOM 1148 C C . GLY A 1 144 ? -4.047 -4.642 -7.687 1.00 94.44 144 GLY A C 1
ATOM 1149 O O . GLY A 1 144 ? -3.449 -5.661 -7.340 1.00 94.44 144 GLY A O 1
ATOM 1150 N N . LEU A 1 145 ? -3.383 -3.597 -8.204 1.00 95.81 145 LEU A N 1
ATOM 1151 C CA . LEU A 1 145 ? -1.931 -3.602 -8.419 1.00 95.81 145 LEU A CA 1
ATOM 1152 C C . LEU A 1 145 ? -1.148 -3.777 -7.112 1.00 95.81 145 LEU A C 1
ATOM 1154 O O . LEU A 1 145 ? -0.090 -4.402 -7.136 1.00 95.81 145 LEU A O 1
ATOM 1158 N N . PHE A 1 146 ? -1.668 -3.287 -5.981 1.00 94.88 146 PHE A N 1
ATOM 1159 C CA . PHE A 1 146 ? -1.024 -3.444 -4.673 1.00 94.88 146 PHE A CA 1
ATOM 1160 C C . PHE A 1 146 ? -0.859 -4.918 -4.266 1.00 94.88 146 PHE A C 1
ATOM 1162 O O . PHE A 1 146 ? 0.162 -5.297 -3.694 1.00 94.88 146 PHE A O 1
ATOM 1169 N N . PHE A 1 147 ? -1.826 -5.775 -4.611 1.00 94.75 147 PHE A N 1
ATOM 1170 C CA . PHE A 1 147 ? -1.841 -7.190 -4.221 1.00 94.75 147 PHE A CA 1
ATOM 1171 C C . PHE A 1 147 ? -1.114 -8.115 -5.203 1.00 94.75 147 PHE A C 1
ATOM 1173 O O . PHE A 1 147 ? -1.183 -9.340 -5.080 1.00 94.75 147 PHE A O 1
ATOM 1180 N N . ARG A 1 148 ? -0.405 -7.556 -6.187 1.00 95.69 148 ARG A N 1
ATOM 1181 C CA . ARG A 1 148 ? 0.380 -8.328 -7.153 1.00 95.69 148 ARG A CA 1
ATOM 1182 C C . ARG A 1 148 ? 1.828 -8.465 -6.710 1.00 95.69 148 ARG A C 1
ATOM 1184 O O . ARG A 1 148 ? 2.380 -7.582 -6.068 1.00 95.69 148 ARG A O 1
ATOM 1191 N N . SER A 1 149 ? 2.453 -9.573 -7.098 1.00 95.69 149 SER A N 1
ATOM 1192 C CA . SER A 1 149 ? 3.889 -9.794 -6.922 1.00 95.69 149 SER A CA 1
ATOM 1193 C C . SER A 1 149 ? 4.650 -9.343 -8.166 1.00 95.69 149 SER A C 1
ATOM 1195 O O . SER A 1 149 ? 4.338 -9.786 -9.276 1.00 95.69 149 SER A O 1
ATOM 1197 N N . PHE A 1 150 ? 5.654 -8.489 -7.982 1.00 96.25 150 PHE A N 1
ATOM 1198 C CA . PHE A 1 150 ? 6.524 -8.002 -9.046 1.00 96.25 150 PHE A CA 1
ATOM 1199 C C . PHE A 1 150 ? 7.969 -8.462 -8.808 1.00 96.25 150 PHE A C 1
ATOM 1201 O O . PHE A 1 150 ? 8.560 -8.137 -7.775 1.00 96.25 150 PHE A O 1
ATOM 1208 N N . PRO A 1 151 ? 8.587 -9.188 -9.762 1.00 94.25 151 PRO A N 1
ATOM 1209 C CA . PRO A 1 151 ? 9.941 -9.725 -9.609 1.00 94.25 151 PRO A CA 1
ATOM 1210 C C . PRO A 1 151 ? 11.043 -8.684 -9.883 1.00 94.25 151 PRO A C 1
ATOM 1212 O O . PRO A 1 151 ? 12.193 -9.046 -10.121 1.00 94.25 151 PRO A O 1
ATOM 1215 N N . PHE A 1 152 ? 10.694 -7.400 -9.892 1.00 96.50 152 PHE A N 1
ATOM 1216 C CA . PHE A 1 152 ? 11.583 -6.278 -10.164 1.00 96.50 152 PHE A CA 1
ATOM 1217 C C . PHE A 1 152 ? 11.173 -5.073 -9.305 1.00 96.50 152 PHE A C 1
ATOM 1219 O O . PHE A 1 152 ? 10.014 -4.984 -8.881 1.00 96.50 152 PHE A O 1
ATOM 1226 N N . PRO A 1 153 ? 12.093 -4.132 -9.040 1.00 97.50 153 PRO A N 1
ATOM 1227 C CA . PRO A 1 153 ? 11.797 -2.980 -8.208 1.00 97.50 153 PRO A CA 1
ATOM 1228 C C . PRO A 1 153 ? 10.927 -1.973 -8.960 1.00 97.50 153 PRO A C 1
ATOM 1230 O O . PRO A 1 153 ? 11.104 -1.739 -10.161 1.00 97.50 153 PRO A O 1
ATOM 1233 N N . MET A 1 154 ? 10.015 -1.343 -8.223 1.00 97.75 154 MET A N 1
ATOM 1234 C CA . MET A 1 154 ? 9.274 -0.182 -8.695 1.00 97.75 154 MET A CA 1
ATOM 1235 C C . MET A 1 154 ? 9.536 1.003 -7.772 1.00 97.75 154 MET A C 1
ATOM 1237 O O . MET A 1 154 ? 9.471 0.858 -6.550 1.00 97.75 154 MET A O 1
ATOM 1241 N N . MET A 1 155 ? 9.805 2.169 -8.348 1.00 96.19 155 MET A N 1
ATOM 1242 C CA . MET A 1 155 ? 9.936 3.425 -7.610 1.00 96.19 155 MET A CA 1
ATOM 1243 C C . MET A 1 155 ? 9.056 4.505 -8.238 1.00 96.19 155 MET A C 1
ATOM 1245 O O . MET A 1 155 ? 8.690 4.402 -9.405 1.00 96.19 155 MET A O 1
ATOM 1249 N N . PHE A 1 156 ? 8.719 5.539 -7.477 1.00 94.19 156 PHE A N 1
ATOM 1250 C CA . PHE A 1 156 ? 7.895 6.660 -7.913 1.00 94.19 156 PHE A CA 1
ATOM 1251 C C . PHE A 1 156 ? 8.544 7.991 -7.533 1.00 94.19 156 PHE A C 1
ATOM 1253 O O . PHE A 1 156 ? 8.923 8.186 -6.378 1.00 94.19 156 PHE A O 1
ATOM 1260 N N . ILE A 1 157 ? 8.650 8.903 -8.500 1.00 92.38 157 ILE A N 1
ATOM 1261 C CA . ILE A 1 157 ? 9.079 10.288 -8.287 1.00 92.38 157 ILE A CA 1
ATOM 1262 C C . ILE A 1 157 ? 7.912 11.255 -8.537 1.00 92.38 157 ILE A C 1
ATOM 1264 O O . ILE A 1 157 ? 7.348 11.315 -9.633 1.00 92.38 157 ILE A O 1
ATOM 1268 N N . ASP A 1 158 ? 7.545 12.015 -7.505 1.00 88.50 158 ASP A N 1
ATOM 1269 C CA . ASP A 1 158 ? 6.496 13.044 -7.535 1.00 88.50 158 ASP A CA 1
ATOM 1270 C C . ASP A 1 158 ? 7.030 14.480 -7.418 1.00 88.50 158 ASP A C 1
ATOM 1272 O O . ASP A 1 158 ? 6.259 15.431 -7.536 1.00 88.50 158 ASP A O 1
ATOM 1276 N N . GLU A 1 159 ? 8.338 14.650 -7.228 1.00 88.38 159 GLU A N 1
ATOM 1277 C CA . GLU A 1 159 ? 8.981 15.954 -7.062 1.00 88.38 159 GLU A CA 1
ATOM 1278 C C . GLU A 1 159 ? 9.410 16.553 -8.410 1.00 88.38 159 GLU A C 1
ATOM 1280 O O . GLU A 1 159 ? 10.052 15.897 -9.238 1.00 88.38 159 GLU A O 1
ATOM 1285 N N . GLN A 1 160 ? 9.106 17.839 -8.619 1.00 88.62 160 GLN A N 1
ATOM 1286 C CA . GLN A 1 160 ? 9.385 18.537 -9.879 1.00 88.62 160 GLN A CA 1
ATOM 1287 C C . GLN A 1 160 ? 10.874 18.526 -10.251 1.00 88.62 160 GLN A C 1
ATOM 1289 O O . GLN A 1 160 ? 11.217 18.242 -11.397 1.00 88.62 160 GLN A O 1
ATOM 1294 N N . GLU A 1 161 ? 11.755 18.798 -9.290 1.00 90.00 161 GLU A N 1
ATOM 1295 C CA . GLU A 1 161 ? 13.203 18.832 -9.522 1.00 90.00 161 GLU A CA 1
ATOM 1296 C C . GLU A 1 161 ? 13.747 17.477 -9.996 1.00 90.00 161 GLU A C 1
ATOM 1298 O O . GLU A 1 161 ? 14.599 17.417 -10.887 1.00 90.00 161 GLU A O 1
ATOM 1303 N N . ASP A 1 162 ? 13.247 16.381 -9.417 1.00 90.88 162 ASP A N 1
ATOM 1304 C CA . ASP A 1 162 ? 13.678 15.025 -9.762 1.00 90.88 162 ASP A CA 1
ATOM 1305 C C . ASP A 1 162 ? 13.198 14.645 -11.163 1.00 90.88 162 ASP A C 1
ATOM 1307 O O . ASP A 1 162 ? 13.973 14.112 -11.960 1.00 90.88 162 ASP A O 1
ATOM 1311 N N . TYR A 1 163 ? 11.958 15.004 -11.508 1.00 92.00 163 TYR A N 1
ATOM 1312 C CA . TYR A 1 163 ? 11.433 14.836 -12.860 1.00 92.00 163 TYR A CA 1
ATOM 1313 C C . TYR A 1 163 ? 12.255 15.617 -13.901 1.00 92.00 163 TYR A C 1
ATOM 1315 O O . TYR A 1 163 ? 12.678 15.052 -14.912 1.00 92.00 163 TYR A O 1
ATOM 1323 N N . GLU A 1 164 ? 12.538 16.900 -13.660 1.00 92.00 164 GLU A N 1
ATOM 1324 C CA . GLU A 1 164 ? 13.325 17.731 -14.581 1.00 92.00 164 GLU A CA 1
ATOM 1325 C C . GLU A 1 164 ? 14.741 17.180 -14.779 1.00 92.00 164 GLU A C 1
ATOM 1327 O O . GLU A 1 164 ? 15.256 17.139 -15.906 1.00 92.00 164 GLU A O 1
ATOM 1332 N N . ARG A 1 165 ? 15.364 16.701 -13.696 1.00 91.00 165 ARG A N 1
ATOM 1333 C CA . ARG A 1 165 ? 16.682 16.066 -13.734 1.00 91.00 165 ARG A CA 1
ATOM 1334 C C . ARG A 1 165 ? 16.658 14.768 -14.539 1.00 91.00 165 ARG A C 1
ATOM 1336 O O . ARG A 1 165 ? 17.536 14.584 -15.385 1.00 91.00 165 ARG A O 1
ATOM 1343 N N . LEU A 1 166 ? 15.651 13.916 -14.329 1.00 91.38 166 LEU A N 1
ATOM 1344 C CA . LEU A 1 166 ? 15.454 12.673 -15.079 1.00 91.38 166 LEU A CA 1
ATOM 1345 C C . LEU A 1 166 ? 15.298 12.948 -16.582 1.00 91.38 166 LEU A C 1
ATOM 1347 O O . LEU A 1 166 ? 16.007 12.357 -17.397 1.00 91.38 166 LEU A O 1
ATOM 1351 N N . VAL A 1 167 ? 14.429 13.893 -16.954 1.00 91.12 167 VAL A N 1
ATOM 1352 C CA . VAL A 1 167 ? 14.190 14.268 -18.357 1.00 91.12 167 VAL A CA 1
ATOM 1353 C C . VAL A 1 167 ? 15.454 14.813 -19.001 1.00 91.12 167 VAL A C 1
ATOM 1355 O O . VAL A 1 167 ? 15.823 14.381 -20.093 1.00 91.12 167 VAL A O 1
ATOM 1358 N N . LYS A 1 168 ? 16.138 15.758 -18.346 1.00 90.12 168 LYS A N 1
ATOM 1359 C CA . LYS A 1 168 ? 17.381 16.342 -18.866 1.00 90.12 168 LYS A CA 1
ATOM 1360 C C . LYS A 1 168 ? 18.407 15.254 -19.174 1.00 90.12 168 LYS A C 1
ATOM 1362 O O . LYS A 1 168 ? 19.037 15.281 -20.230 1.00 90.12 168 LYS A O 1
ATOM 1367 N N . PHE A 1 169 ? 18.526 14.289 -18.273 1.00 88.00 169 PHE A N 1
ATOM 1368 C CA . PHE A 1 169 ? 19.446 13.173 -18.400 1.00 88.00 169 PHE A CA 1
ATOM 1369 C C . PHE A 1 169 ? 19.057 12.220 -19.537 1.00 88.00 169 PHE A C 1
ATOM 1371 O O . PHE A 1 169 ? 19.890 11.908 -20.387 1.00 88.00 169 PHE A O 1
ATOM 1378 N N . TYR A 1 170 ? 17.779 11.842 -19.633 1.00 90.06 170 TYR A N 1
ATOM 1379 C CA . TYR A 1 170 ? 17.270 11.017 -20.731 1.00 90.06 170 TYR A CA 1
ATOM 1380 C C . TYR A 1 170 ? 17.496 11.674 -22.098 1.00 90.06 170 TYR A C 1
ATOM 1382 O O . TYR A 1 170 ? 17.993 11.038 -23.029 1.00 90.06 170 TYR A O 1
ATOM 1390 N N . ARG A 1 171 ? 17.202 12.975 -22.215 1.00 89.38 171 ARG A N 1
ATOM 1391 C CA . ARG A 1 171 ? 17.375 13.724 -23.466 1.00 89.38 171 ARG A CA 1
ATOM 1392 C C . ARG A 1 171 ? 18.827 13.795 -23.921 1.00 89.38 171 ARG A C 1
ATOM 1394 O O . ARG A 1 171 ? 19.088 13.746 -25.118 1.00 89.38 171 ARG A O 1
ATOM 1401 N N . GLN A 1 172 ? 19.753 13.909 -22.973 1.00 87.56 172 GLN A N 1
ATOM 1402 C CA . GLN A 1 172 ? 21.175 14.038 -23.263 1.00 87.56 172 GLN A CA 1
ATOM 1403 C C . GLN A 1 172 ? 21.792 12.745 -23.819 1.00 87.56 172 GLN A C 1
ATOM 1405 O O . GLN A 1 172 ? 22.692 12.830 -24.650 1.00 87.56 172 GLN A O 1
ATOM 1410 N N . PHE A 1 173 ? 21.325 11.571 -23.377 1.00 86.00 173 PHE A N 1
ATOM 1411 C CA . PHE A 1 173 ? 22.021 10.301 -23.631 1.00 86.00 173 PHE A CA 1
ATOM 1412 C C . PHE A 1 173 ? 21.198 9.226 -24.354 1.00 86.00 173 PHE A C 1
ATOM 1414 O O . PHE A 1 173 ? 21.780 8.272 -24.865 1.00 86.00 173 PHE A O 1
ATOM 1421 N N . ASN A 1 174 ? 19.865 9.333 -24.391 1.00 84.94 174 ASN A N 1
ATOM 1422 C CA . ASN A 1 174 ? 19.004 8.234 -24.849 1.00 84.94 174 ASN A CA 1
ATOM 1423 C C . ASN A 1 174 ? 18.080 8.601 -26.025 1.00 84.94 174 ASN A C 1
ATOM 1425 O O . ASN A 1 174 ? 17.457 7.691 -26.569 1.00 84.94 174 ASN A O 1
ATOM 1429 N N . ILE A 1 175 ? 18.017 9.876 -26.448 1.00 78.81 175 ILE A N 1
ATOM 1430 C CA . ILE A 1 175 ? 17.276 10.294 -27.658 1.00 78.81 175 ILE A CA 1
ATOM 1431 C C . ILE A 1 175 ? 17.963 9.802 -28.936 1.00 78.81 175 ILE A C 1
ATOM 1433 O O . ILE A 1 175 ? 17.298 9.319 -29.851 1.00 78.81 175 ILE A O 1
ATOM 1437 N N . SER A 1 176 ? 19.287 9.929 -29.026 1.00 70.81 176 SER A N 1
ATOM 1438 C CA . SER A 1 176 ? 20.060 9.379 -30.138 1.00 70.81 176 SER A CA 1
ATOM 1439 C C . SER A 1 176 ? 20.464 7.934 -29.841 1.00 70.81 176 SER A C 1
ATOM 1441 O O . SER A 1 176 ? 20.699 7.554 -28.697 1.00 70.81 176 SER A O 1
ATOM 1443 N N . GLN A 1 177 ? 20.614 7.110 -30.882 1.00 66.06 177 GLN A N 1
ATOM 1444 C CA . GLN A 1 177 ? 21.176 5.754 -30.755 1.00 66.06 177 GLN A CA 1
ATOM 1445 C C . GLN A 1 177 ? 22.7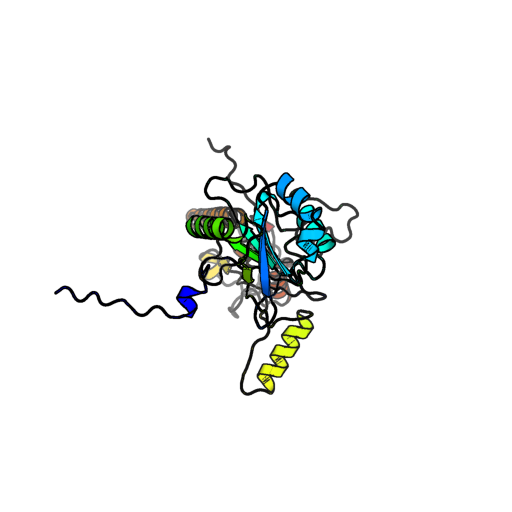03 5.755 -30.520 1.00 66.06 177 GLN A C 1
ATOM 1447 O O . GLN A 1 177 ? 23.345 4.708 -30.565 1.00 66.06 177 GLN A O 1
ATOM 1452 N N . SER A 1 178 ? 23.305 6.926 -30.301 1.00 63.00 178 SER A N 1
ATOM 1453 C CA . SER A 1 178 ? 24.744 7.079 -30.117 1.00 63.00 178 SER A CA 1
ATOM 1454 C C . SER A 1 178 ? 25.174 6.648 -28.719 1.00 63.00 178 SER A C 1
ATOM 1456 O O . SER A 1 178 ? 24.572 7.037 -27.723 1.00 63.00 178 SER A O 1
ATOM 1458 N N . THR A 1 179 ? 26.278 5.915 -28.639 1.00 66.44 179 THR A N 1
ATOM 1459 C CA . THR A 1 179 ? 26.983 5.656 -27.382 1.00 66.44 179 THR A CA 1
ATOM 1460 C C . THR A 1 179 ? 27.705 6.919 -26.895 1.00 66.44 179 THR A C 1
ATOM 1462 O O . THR A 1 179 ? 28.290 7.616 -27.728 1.00 66.44 179 THR A O 1
ATOM 1465 N N . PRO A 1 180 ? 27.755 7.191 -25.578 1.00 71.25 180 PRO A N 1
ATOM 1466 C CA . PRO A 1 180 ? 27.287 6.348 -24.473 1.00 71.25 180 PRO A CA 1
ATOM 1467 C C . PRO A 1 180 ? 25.780 6.481 -24.191 1.00 71.25 180 PRO A C 1
ATOM 1469 O O . PRO A 1 180 ? 25.233 7.578 -24.205 1.00 71.25 180 PRO A O 1
ATOM 1472 N N . THR A 1 181 ? 25.130 5.356 -23.880 1.00 80.94 181 THR A N 1
ATOM 1473 C CA . THR A 1 181 ? 23.726 5.315 -23.440 1.00 80.94 181 THR A CA 1
ATOM 1474 C C . THR A 1 181 ? 23.628 5.367 -21.928 1.00 80.94 181 THR A C 1
ATOM 1476 O O . THR A 1 181 ? 24.452 4.758 -21.242 1.00 80.94 181 THR A O 1
ATOM 1479 N N . CYS A 1 182 ? 22.571 5.980 -21.406 1.00 82.56 182 CYS A N 1
ATOM 1480 C CA . CYS A 1 182 ? 22.339 6.005 -19.978 1.00 82.56 182 CYS A CA 1
ATOM 1481 C C . CYS A 1 182 ? 21.457 4.855 -19.469 1.00 82.56 182 CYS A C 1
ATOM 1483 O O . CYS A 1 182 ? 20.477 4.455 -20.112 1.00 82.56 182 CYS A O 1
ATOM 1485 N N . GLY A 1 183 ? 21.795 4.367 -18.274 1.00 90.88 183 GLY A N 1
ATOM 1486 C CA . GLY A 1 183 ? 20.979 3.463 -17.478 1.00 90.88 183 GLY A CA 1
ATOM 1487 C C . GLY A 1 183 ? 20.438 4.104 -16.203 1.00 90.88 183 GLY A C 1
ATOM 1488 O O . GLY A 1 183 ? 20.810 5.217 -15.837 1.00 90.88 183 GLY A O 1
ATOM 1489 N N . LEU A 1 184 ? 19.554 3.369 -15.542 1.00 94.31 184 LEU A N 1
ATOM 1490 C CA . LEU A 1 184 ? 19.148 3.604 -14.161 1.00 94.31 184 LEU A CA 1
ATOM 1491 C C . LEU A 1 184 ? 19.540 2.384 -13.331 1.00 94.31 184 LEU A C 1
ATOM 1493 O O . LEU A 1 184 ? 19.674 1.283 -13.871 1.00 94.31 184 LEU A O 1
ATOM 1497 N N . GLU A 1 185 ? 19.683 2.591 -12.029 1.00 95.12 185 GLU A N 1
ATOM 1498 C CA . GLU A 1 185 ? 19.796 1.536 -11.030 1.00 95.12 185 GLU A CA 1
ATOM 1499 C C . GLU A 1 185 ? 18.745 1.787 -9.946 1.00 95.12 185 GLU A C 1
ATOM 1501 O O . GLU A 1 185 ? 18.641 2.900 -9.434 1.00 95.12 185 GLU A O 1
ATOM 1506 N N . LEU A 1 186 ? 17.946 0.767 -9.633 1.00 95.69 186 LEU A N 1
ATOM 1507 C CA . LEU A 1 186 ? 16.947 0.793 -8.567 1.00 95.69 186 LEU A CA 1
ATOM 1508 C C . LEU A 1 186 ? 17.334 -0.266 -7.531 1.00 95.69 186 LEU A C 1
ATOM 1510 O O . LEU A 1 186 ? 17.459 -1.449 -7.865 1.00 95.69 186 LEU A O 1
ATOM 1514 N N . SER A 1 187 ? 17.520 0.151 -6.280 1.00 94.12 187 SER A N 1
ATOM 1515 C CA . SER A 1 187 ? 17.973 -0.722 -5.195 1.00 94.12 187 SER A CA 1
ATOM 1516 C C . SER A 1 187 ? 16.993 -0.669 -4.030 1.00 94.12 187 SER A C 1
ATOM 1518 O O . SER A 1 187 ? 16.947 0.302 -3.286 1.00 94.12 187 SER A O 1
ATOM 1520 N N . THR A 1 188 ? 16.175 -1.714 -3.907 1.00 92.75 188 THR A N 1
ATOM 1521 C CA . THR A 1 188 ? 15.133 -1.866 -2.881 1.00 92.75 188 THR A CA 1
ATOM 1522 C C . THR A 1 188 ? 15.044 -3.330 -2.436 1.00 92.75 188 THR A C 1
ATOM 1524 O O . THR A 1 188 ? 13.971 -3.939 -2.421 1.00 92.75 188 THR A O 1
ATOM 1527 N N . PHE A 1 189 ? 16.190 -3.938 -2.116 1.00 94.25 189 PHE A N 1
ATOM 1528 C CA . PHE A 1 189 ? 16.259 -5.346 -1.720 1.00 94.25 189 PHE A CA 1
ATOM 1529 C C . PHE A 1 189 ? 15.483 -5.582 -0.418 1.00 94.25 189 PHE A C 1
ATOM 1531 O O . PHE A 1 189 ? 15.600 -4.807 0.529 1.00 94.25 189 PHE A O 1
ATOM 1538 N N . GLN A 1 190 ? 14.697 -6.659 -0.372 1.00 92.88 190 GLN A N 1
ATOM 1539 C CA . GLN A 1 190 ? 13.857 -7.013 0.772 1.00 92.88 190 GLN A CA 1
ATOM 1540 C C . GLN A 1 190 ? 14.279 -8.380 1.323 1.00 92.88 190 GLN A C 1
ATOM 1542 O O . GLN A 1 190 ? 14.277 -9.370 0.592 1.00 92.88 190 GLN A O 1
ATOM 1547 N N . ASN A 1 191 ? 14.584 -8.459 2.623 1.00 91.38 191 ASN A N 1
ATOM 1548 C CA . ASN A 1 191 ? 14.976 -9.712 3.295 1.00 91.38 191 ASN A CA 1
ATOM 1549 C C . ASN A 1 191 ? 13.825 -10.731 3.400 1.00 91.38 191 ASN A C 1
ATOM 1551 O O . ASN A 1 191 ? 14.040 -11.952 3.457 1.00 91.38 191 ASN A O 1
ATOM 1555 N N . ALA A 1 192 ? 12.597 -10.213 3.448 1.00 92.19 192 ALA A N 1
ATOM 1556 C CA . ALA A 1 192 ? 11.369 -10.979 3.543 1.00 92.19 192 ALA A CA 1
ATOM 1557 C C . ALA A 1 192 ? 11.169 -11.833 2.283 1.00 92.19 192 ALA A C 1
ATOM 1559 O O . ALA A 1 192 ? 11.302 -11.337 1.165 1.00 92.19 192 ALA A O 1
ATOM 1560 N N . ALA A 1 193 ? 10.824 -13.111 2.458 1.00 88.31 193 ALA A N 1
ATOM 1561 C CA . ALA A 1 193 ? 10.593 -14.031 1.348 1.00 88.31 193 ALA A CA 1
ATOM 1562 C C . ALA A 1 193 ? 9.556 -15.113 1.692 1.00 88.31 193 ALA A C 1
ATOM 1564 O O . ALA A 1 193 ? 9.406 -15.541 2.842 1.00 88.31 193 ALA A O 1
ATOM 1565 N N . HIS A 1 194 ? 8.919 -15.613 0.642 1.00 92.44 194 HIS A N 1
ATOM 1566 C CA . HIS A 1 194 ? 7.940 -16.678 0.543 1.00 92.44 194 HIS A CA 1
ATOM 1567 C C . HIS A 1 194 ? 6.567 -16.357 1.162 1.00 92.44 194 HIS A C 1
ATOM 1569 O O . HIS A 1 194 ? 5.688 -15.826 0.497 1.00 92.44 194 HIS A O 1
ATOM 1575 N N . THR A 1 195 ? 6.339 -16.712 2.427 1.00 95.81 195 THR A N 1
ATOM 1576 C CA . THR A 1 195 ? 5.072 -16.433 3.134 1.00 95.81 195 THR A CA 1
ATOM 1577 C C . THR A 1 195 ? 5.358 -15.812 4.484 1.00 95.81 195 THR A C 1
ATOM 1579 O O . THR A 1 195 ? 6.456 -15.987 5.021 1.00 95.81 195 THR A O 1
ATOM 1582 N N . SER A 1 196 ? 4.352 -15.171 5.081 1.00 95.44 196 SER A N 1
ATOM 1583 C CA . SER A 1 196 ? 4.456 -14.639 6.443 1.00 95.44 196 SER A CA 1
ATOM 1584 C C . SER A 1 196 ? 4.875 -15.729 7.438 1.00 95.44 196 SER A C 1
ATOM 1586 O O . SER A 1 196 ? 5.781 -15.516 8.239 1.00 95.44 196 SER A O 1
ATOM 1588 N N . LYS A 1 197 ? 4.331 -16.950 7.317 1.00 95.75 197 LYS A N 1
ATOM 1589 C CA . LYS A 1 197 ? 4.720 -18.106 8.144 1.00 95.75 197 LYS A CA 1
ATOM 1590 C C . LYS A 1 197 ? 6.199 -18.465 7.992 1.00 95.75 197 LYS A C 1
ATOM 1592 O O . LYS A 1 197 ? 6.883 -18.691 8.990 1.00 95.75 197 LYS A O 1
ATOM 1597 N N . THR A 1 198 ? 6.700 -18.543 6.758 1.00 95.06 198 THR A N 1
ATOM 1598 C CA . THR A 1 198 ? 8.117 -18.847 6.502 1.00 95.06 198 THR A CA 1
ATOM 1599 C C . THR A 1 198 ? 9.012 -17.750 7.063 1.00 95.06 198 THR A C 1
ATOM 1601 O O . THR A 1 198 ? 10.016 -18.057 7.706 1.00 95.06 198 THR A O 1
ATOM 1604 N N . CYS A 1 199 ? 8.644 -16.492 6.843 1.00 95.12 199 CYS A N 1
ATOM 1605 C CA . CYS A 1 199 ? 9.437 -15.354 7.268 1.00 95.12 199 CYS A CA 1
ATOM 1606 C C . CYS A 1 199 ? 9.493 -15.214 8.799 1.00 95.12 199 CYS A C 1
ATOM 1608 O O . CYS A 1 199 ? 10.584 -15.217 9.365 1.00 95.12 199 CYS A O 1
ATOM 1610 N N . MET A 1 200 ? 8.347 -15.253 9.487 1.00 93.81 200 MET A N 1
ATOM 1611 C CA . MET A 1 200 ? 8.293 -15.205 10.956 1.00 93.81 200 MET A CA 1
ATOM 1612 C C . MET A 1 200 ? 9.042 -16.378 11.604 1.00 93.81 200 MET A C 1
ATOM 1614 O O . MET A 1 200 ? 9.709 -16.213 12.625 1.00 93.81 200 MET A O 1
ATOM 1618 N N . ARG A 1 201 ? 9.011 -17.568 10.988 1.00 92.56 201 ARG A N 1
ATOM 1619 C CA . ARG A 1 201 ? 9.821 -18.709 11.444 1.00 92.56 201 ARG A CA 1
ATOM 1620 C C . ARG A 1 201 ? 11.324 -18.433 11.327 1.00 92.56 201 ARG A C 1
ATOM 1622 O O . ARG A 1 201 ? 12.072 -18.829 12.216 1.00 92.56 201 ARG A O 1
ATOM 1629 N N . ARG A 1 202 ? 11.776 -17.777 10.249 1.00 91.56 202 ARG A N 1
ATOM 1630 C CA . ARG A 1 202 ? 13.193 -17.405 10.071 1.00 91.56 202 ARG A CA 1
ATOM 1631 C C . ARG A 1 202 ? 13.642 -16.395 11.124 1.00 91.56 202 ARG A C 1
ATOM 1633 O O . ARG A 1 202 ? 14.741 -16.566 11.638 1.00 91.56 202 ARG A O 1
ATOM 1640 N N . ASN A 1 203 ? 12.787 -15.440 11.502 1.00 89.94 203 ASN A N 1
ATOM 1641 C CA . ASN A 1 203 ? 13.064 -14.548 12.633 1.00 89.94 203 ASN A CA 1
ATOM 1642 C C . ASN A 1 203 ? 13.314 -15.354 13.909 1.00 89.94 203 ASN A C 1
ATOM 1644 O O . ASN A 1 203 ? 14.348 -15.189 14.543 1.00 89.94 203 ASN A O 1
ATOM 1648 N N . GLY A 1 204 ? 12.412 -16.282 14.255 1.00 86.25 204 GLY A N 1
ATOM 1649 C CA . GLY A 1 204 ? 12.554 -17.104 15.463 1.00 86.25 204 GLY A CA 1
ATOM 1650 C C . GLY A 1 204 ? 13.864 -17.898 15.510 1.00 86.25 204 GLY A C 1
ATOM 1651 O O . GLY A 1 204 ? 14.503 -17.964 16.557 1.00 86.25 204 GLY A O 1
ATOM 1652 N N . ILE A 1 205 ? 14.298 -18.453 14.373 1.00 83.88 205 ILE A N 1
ATOM 1653 C CA . ILE A 1 205 ? 15.583 -19.162 14.252 1.00 83.88 205 ILE A CA 1
ATOM 1654 C C . ILE A 1 205 ? 16.761 -18.191 14.419 1.00 83.88 205 ILE A C 1
ATOM 1656 O O . ILE A 1 205 ? 17.663 -18.474 15.203 1.00 83.88 205 ILE A O 1
ATOM 1660 N N . SER A 1 206 ? 16.733 -17.056 13.712 1.00 81.75 206 SER A N 1
ATOM 1661 C CA . SER A 1 206 ? 17.769 -16.015 13.763 1.00 81.75 206 SER A CA 1
ATOM 1662 C C . SER A 1 206 ? 17.980 -15.521 15.196 1.00 81.75 206 SER A C 1
ATOM 1664 O O . SER A 1 206 ? 19.078 -15.621 15.730 1.00 81.75 206 SER A O 1
ATOM 1666 N N . HIS A 1 207 ? 16.899 -15.122 15.872 1.00 80.62 207 HIS A N 1
ATOM 1667 C CA . HIS A 1 207 ? 16.942 -14.616 17.245 1.00 80.62 207 HIS A CA 1
ATOM 1668 C C . HIS A 1 207 ? 17.361 -15.658 18.291 1.00 80.62 207 HIS A C 1
ATOM 1670 O O . HIS A 1 207 ? 17.822 -15.273 19.361 1.00 80.62 207 HIS A O 1
ATOM 1676 N N . SER A 1 208 ? 17.174 -16.955 18.023 1.00 80.06 208 SER A N 1
ATOM 1677 C CA . SER A 1 208 ? 17.472 -18.013 19.001 1.00 80.06 208 SER A CA 1
ATOM 1678 C C . SER A 1 208 ? 18.867 -18.621 18.848 1.00 80.06 208 SER A C 1
ATOM 1680 O O . SER A 1 208 ? 19.379 -19.181 19.813 1.00 80.06 208 SER A O 1
ATOM 1682 N N . LEU A 1 209 ? 19.453 -18.590 17.644 1.00 78.88 209 LEU A N 1
ATOM 1683 C CA . LEU A 1 209 ? 20.669 -19.349 17.315 1.00 78.88 209 LEU A CA 1
ATOM 1684 C C . LEU A 1 209 ? 21.847 -18.494 16.839 1.00 78.88 209 LEU A C 1
ATOM 1686 O O . LEU A 1 209 ? 22.963 -19.009 16.793 1.00 78.88 209 LEU A O 1
ATOM 1690 N N . LEU A 1 210 ? 21.620 -17.242 16.438 1.00 78.12 210 LEU A N 1
ATOM 1691 C CA . LEU A 1 210 ? 22.660 -16.365 15.902 1.00 78.12 210 LEU A CA 1
ATOM 1692 C C . LEU A 1 210 ? 22.886 -15.178 16.840 1.00 78.12 210 LEU A C 1
ATOM 1694 O O . LEU A 1 210 ? 21.933 -14.553 17.299 1.00 78.12 210 LEU A O 1
ATOM 1698 N N . ASP A 1 211 ? 24.155 -14.828 17.061 1.00 70.06 211 ASP A N 1
ATOM 1699 C CA . ASP A 1 211 ? 24.534 -13.634 17.834 1.00 70.06 211 ASP A CA 1
ATOM 1700 C C . ASP A 1 211 ? 24.110 -12.332 17.127 1.00 70.06 211 ASP A C 1
ATOM 1702 O O . ASP A 1 211 ? 23.894 -11.304 17.769 1.00 70.06 211 ASP A O 1
ATOM 1706 N N . SER A 1 212 ? 23.954 -12.372 15.799 1.00 65.50 212 SER A N 1
ATOM 1707 C CA . SER A 1 212 ? 23.374 -11.298 14.993 1.00 65.50 212 SER A CA 1
ATOM 1708 C C . SER A 1 212 ? 21.890 -11.575 14.751 1.00 65.50 212 SER A C 1
ATOM 1710 O O . SER A 1 212 ? 21.518 -12.334 13.854 1.00 65.50 212 SER A O 1
ATOM 1712 N N . SER A 1 213 ? 21.037 -10.946 15.553 1.00 71.12 213 SER A N 1
ATOM 1713 C CA . SER A 1 213 ? 19.581 -11.023 15.464 1.00 71.12 213 SER A CA 1
ATOM 1714 C C . SER A 1 213 ? 19.032 -10.232 14.269 1.00 71.12 213 SER A C 1
ATOM 1716 O O . SER A 1 213 ? 18.357 -9.217 14.431 1.00 71.12 213 SER A O 1
ATOM 1718 N N . GLU A 1 214 ? 19.308 -10.687 13.047 1.00 80.75 214 GLU A N 1
ATOM 1719 C CA . GLU A 1 214 ? 18.705 -10.087 11.856 1.00 80.75 214 GLU A CA 1
ATOM 1720 C C . GLU A 1 214 ? 17.220 -10.458 11.768 1.00 80.75 214 GLU A C 1
ATOM 1722 O O . GLU A 1 214 ? 16.864 -11.633 11.600 1.00 80.75 214 GLU A O 1
ATOM 1727 N N . THR A 1 215 ? 16.360 -9.444 11.872 1.00 87.06 215 THR A N 1
ATOM 1728 C CA . THR A 1 215 ? 14.924 -9.546 11.605 1.00 87.06 215 THR A CA 1
ATOM 1729 C C . THR A 1 215 ? 14.685 -9.556 10.094 1.00 87.06 215 THR A C 1
ATOM 1731 O O . THR A 1 215 ? 15.123 -8.662 9.372 1.00 87.06 215 THR A O 1
ATOM 1734 N N . MET A 1 216 ? 13.979 -10.572 9.598 1.00 91.25 216 MET A N 1
ATOM 1735 C CA . MET A 1 216 ? 13.687 -10.754 8.170 1.00 91.25 216 MET A CA 1
ATOM 1736 C C . MET A 1 216 ? 12.403 -10.038 7.733 1.00 91.25 216 MET A C 1
ATOM 1738 O O . MET A 1 216 ? 12.290 -9.648 6.573 1.00 91.25 216 MET A O 1
ATOM 1742 N N . CYS A 1 217 ? 11.426 -9.908 8.632 1.00 93.31 217 CYS A N 1
ATOM 1743 C CA . CYS A 1 217 ? 10.171 -9.177 8.427 1.00 93.31 217 CYS A CA 1
ATOM 1744 C C . CYS A 1 217 ? 9.504 -8.847 9.760 1.00 93.31 217 CYS A C 1
ATOM 1746 O O . CYS A 1 217 ? 9.768 -9.510 10.761 1.00 93.31 217 CYS A O 1
ATOM 1748 N N . ASP A 1 218 ? 8.560 -7.914 9.726 1.00 92.50 218 ASP A N 1
ATOM 1749 C CA . ASP A 1 218 ? 7.748 -7.519 10.871 1.00 92.50 218 ASP A CA 1
ATOM 1750 C C . ASP A 1 218 ? 6.254 -7.726 10.579 1.00 92.50 218 ASP A C 1
ATOM 1752 O O . ASP A 1 218 ? 5.836 -7.674 9.414 1.00 92.50 218 ASP A O 1
ATOM 1756 N N . PRO A 1 219 ? 5.427 -7.986 11.608 1.00 91.94 219 PRO A N 1
ATOM 1757 C CA . PRO A 1 219 ? 3.982 -7.953 11.447 1.00 91.94 219 PRO A CA 1
ATOM 1758 C C . PRO A 1 219 ? 3.532 -6.534 11.081 1.00 91.94 219 PRO A C 1
ATOM 1760 O O . PRO A 1 219 ? 3.945 -5.559 11.706 1.00 91.94 219 PRO A O 1
ATOM 1763 N N . VAL A 1 220 ? 2.654 -6.427 10.084 1.00 89.88 220 VAL A N 1
ATOM 1764 C CA . VAL A 1 220 ? 1.973 -5.167 9.771 1.00 89.88 220 VAL A CA 1
ATOM 1765 C C . VAL A 1 220 ? 0.825 -5.000 10.760 1.00 89.88 220 VAL A C 1
ATOM 1767 O O . VAL A 1 220 ? 0.016 -5.912 10.921 1.00 89.88 220 VAL A O 1
ATOM 1770 N N . GLY A 1 221 ? 0.763 -3.856 11.426 1.00 84.69 221 GLY A N 1
ATOM 1771 C CA . GLY A 1 221 ? -0.306 -3.539 12.359 1.00 84.69 221 GLY A CA 1
ATOM 1772 C C . GLY A 1 221 ? -0.126 -2.163 12.976 1.00 84.69 221 GLY A C 1
ATOM 1773 O O . GLY A 1 221 ? 0.872 -1.483 12.729 1.00 84.69 221 GLY A O 1
ATOM 1774 N N . GLY A 1 222 ? -1.103 -1.789 13.790 1.00 86.81 222 GLY A N 1
ATOM 1775 C CA . GLY A 1 222 ? -1.156 -0.514 14.479 1.00 86.81 222 GLY A CA 1
ATOM 1776 C C . GLY A 1 222 ? -1.655 -0.652 15.910 1.00 86.81 222 GLY A C 1
ATOM 1777 O O . GLY A 1 222 ? -1.680 -1.747 16.484 1.00 86.81 222 GLY A O 1
ATOM 1778 N N . LEU A 1 223 ? -2.032 0.478 16.504 1.00 91.06 223 LEU A N 1
ATOM 1779 C CA . LEU A 1 223 ? -2.595 0.517 17.851 1.00 91.06 223 LEU A CA 1
ATOM 1780 C C . LEU A 1 223 ? -4.014 1.066 17.815 1.00 91.06 223 LEU A C 1
ATOM 1782 O O . LEU A 1 223 ? -4.242 2.229 17.488 1.00 91.06 223 LEU A O 1
ATOM 1786 N N . ASN A 1 224 ? -4.957 0.241 18.262 1.00 93.81 224 ASN A N 1
ATOM 1787 C CA . ASN A 1 224 ? -6.300 0.716 18.547 1.00 93.81 224 ASN A CA 1
ATOM 1788 C C . ASN A 1 224 ? -6.259 1.604 19.791 1.00 93.81 224 ASN A C 1
ATOM 1790 O O . ASN A 1 224 ? -5.726 1.205 20.831 1.00 93.81 224 ASN A O 1
ATOM 1794 N N . VAL A 1 225 ? -6.851 2.791 19.704 1.00 93.62 225 VAL A N 1
ATOM 1795 C CA . VAL A 1 225 ? -6.978 3.705 20.841 1.00 93.62 225 VAL A CA 1
ATOM 1796 C C . VAL A 1 225 ? -8.431 3.714 21.257 1.00 93.62 225 VAL A C 1
ATOM 1798 O O . VAL A 1 225 ? -9.308 3.911 20.424 1.00 93.62 225 VAL A O 1
ATOM 1801 N N . TYR A 1 226 ? -8.704 3.525 22.543 1.00 92.94 226 TYR A N 1
ATOM 1802 C CA . TYR A 1 226 ? -10.055 3.665 23.063 1.00 92.94 226 TYR A CA 1
ATOM 1803 C C . TYR A 1 226 ? -10.120 4.680 24.194 1.00 92.94 226 TYR A C 1
ATOM 1805 O O . TYR A 1 226 ? -9.149 4.914 24.914 1.00 92.94 226 TYR A O 1
ATOM 1813 N N . SER A 1 227 ? -11.297 5.269 24.355 1.00 90.69 227 SER A N 1
ATOM 1814 C CA . SER A 1 227 ? -11.617 6.174 25.445 1.00 90.69 227 SER A CA 1
ATOM 1815 C C . SER A 1 227 ? -13.068 5.993 25.870 1.00 90.69 227 SER A C 1
ATOM 1817 O O . SER A 1 227 ? -13.929 5.607 25.080 1.00 90.69 227 SER A O 1
ATOM 1819 N N . LYS A 1 228 ? -13.335 6.285 27.137 1.00 87.62 228 LYS A N 1
ATOM 1820 C CA . LYS A 1 228 ? -14.673 6.301 27.727 1.00 87.62 228 LYS A CA 1
ATOM 1821 C C . LYS A 1 228 ? -15.000 7.723 28.158 1.00 87.62 228 LYS A C 1
ATOM 1823 O O . LYS A 1 228 ? -14.094 8.532 28.366 1.00 87.62 228 LYS A O 1
ATOM 1828 N N . LEU A 1 229 ? -16.280 8.019 28.360 1.00 82.81 229 LEU A N 1
ATOM 1829 C CA . LEU A 1 229 ? -16.658 9.283 28.991 1.00 82.81 229 LEU A CA 1
ATOM 1830 C C . LEU A 1 229 ? -16.044 9.403 30.401 1.00 82.81 229 LEU A C 1
ATOM 1832 O O . LEU A 1 229 ? -15.909 8.388 31.092 1.00 82.81 229 LEU A O 1
ATOM 1836 N N . PRO A 1 230 ? -15.699 10.621 30.867 1.00 74.56 230 PRO A N 1
ATOM 1837 C CA . PRO A 1 230 ? -15.031 10.825 32.156 1.00 74.56 230 PRO A CA 1
ATOM 1838 C C . PRO A 1 230 ? -15.726 10.156 33.349 1.00 74.56 230 PRO A C 1
ATOM 1840 O O . PRO A 1 230 ? -15.066 9.624 34.242 1.00 74.56 230 PRO A O 1
ATOM 1843 N N . GLN A 1 231 ? -17.061 10.118 33.366 1.00 68.12 231 GLN A N 1
ATOM 1844 C CA . GLN A 1 231 ? -17.807 9.453 34.434 1.00 68.12 231 GLN A CA 1
ATOM 1845 C C . GLN A 1 231 ? -17.608 7.927 34.418 1.00 68.12 231 GLN A C 1
ATOM 1847 O O . GLN A 1 231 ? -17.413 7.315 35.464 1.00 68.12 231 GLN A O 1
ATOM 1852 N N . SER A 1 232 ? -17.558 7.311 33.241 1.00 67.56 232 SER A N 1
ATOM 1853 C CA . SER A 1 232 ? -17.290 5.877 33.076 1.00 67.56 232 SER A CA 1
ATOM 1854 C C . SER A 1 232 ? -15.832 5.495 33.364 1.00 67.56 232 SER A C 1
ATOM 1856 O O . SER A 1 232 ? -15.523 4.318 33.524 1.00 67.56 232 SER A O 1
ATOM 1858 N N . LEU A 1 233 ? -14.925 6.477 33.459 1.00 64.00 233 LEU A N 1
ATOM 1859 C CA . LEU A 1 233 ? -13.569 6.273 33.983 1.00 64.00 233 LEU A CA 1
ATOM 1860 C C . LEU A 1 233 ? -13.536 6.248 35.518 1.00 64.00 233 LEU A C 1
ATOM 1862 O O . LEU A 1 233 ? -12.649 5.622 36.095 1.00 64.00 233 LEU A O 1
ATOM 1866 N N . THR A 1 234 ? -14.481 6.919 36.185 1.00 61.69 234 THR A N 1
ATOM 1867 C CA . THR A 1 234 ? -14.556 6.968 37.658 1.00 61.69 234 THR A CA 1
ATOM 1868 C C . THR A 1 234 ? -15.451 5.874 38.240 1.00 61.69 234 THR A C 1
ATOM 1870 O O . THR A 1 234 ? -15.178 5.372 39.330 1.00 61.69 234 THR A O 1
ATOM 1873 N N . ILE A 1 235 ? -16.483 5.455 37.505 1.00 67.38 235 ILE A N 1
ATOM 1874 C CA . ILE A 1 235 ? -17.375 4.354 37.874 1.00 67.38 235 ILE A CA 1
ATOM 1875 C C . ILE A 1 235 ? -16.909 3.089 37.151 1.00 67.38 235 ILE A C 1
ATOM 1877 O O . ILE A 1 235 ? -17.255 2.867 35.996 1.00 67.38 235 ILE A O 1
ATOM 1881 N N . ALA A 1 236 ? -16.140 2.246 37.841 1.00 71.25 236 ALA A N 1
ATOM 1882 C CA . ALA A 1 236 ? -15.795 0.905 37.372 1.00 71.25 236 ALA A CA 1
ATOM 1883 C C . ALA A 1 236 ? -16.939 -0.072 37.718 1.00 71.25 236 ALA A C 1
ATOM 1885 O O . ALA A 1 236 ? -17.091 -0.433 38.894 1.00 71.25 236 ALA A O 1
ATOM 1886 N N . PRO A 1 237 ? -17.781 -0.495 36.753 1.00 72.38 237 PRO A N 1
ATOM 1887 C CA . PRO A 1 237 ? -18.867 -1.416 37.050 1.00 72.38 237 PRO A CA 1
ATOM 1888 C C . PRO A 1 237 ? -18.289 -2.779 37.432 1.00 72.38 237 PRO A C 1
ATOM 1890 O O . PRO A 1 237 ? -17.507 -3.373 36.693 1.00 72.38 237 PRO A O 1
ATOM 1893 N N . LYS A 1 238 ? -18.699 -3.286 38.598 1.00 77.81 238 LYS A N 1
ATOM 1894 C CA . LYS A 1 238 ? -18.367 -4.652 39.038 1.00 77.81 238 LYS A CA 1
ATOM 1895 C C . LYS A 1 238 ? -19.156 -5.722 38.285 1.00 77.81 238 LYS A C 1
ATOM 1897 O O . LYS A 1 238 ? -18.748 -6.874 38.284 1.00 77.81 238 LYS A O 1
ATOM 1902 N N . ILE A 1 239 ? -20.308 -5.342 37.731 1.00 84.75 239 ILE A N 1
ATOM 1903 C CA . ILE A 1 239 ? -21.183 -6.182 36.914 1.00 84.75 239 ILE A CA 1
ATOM 1904 C C . ILE A 1 239 ? -21.756 -5.287 35.819 1.00 84.75 239 ILE A C 1
ATOM 1906 O O . ILE A 1 239 ? -22.398 -4.277 36.126 1.00 84.75 239 ILE A O 1
ATOM 1910 N N . ARG A 1 240 ? -21.536 -5.647 34.557 1.00 88.75 240 ARG A N 1
ATOM 1911 C CA . ARG A 1 240 ? -22.136 -4.971 33.404 1.00 88.75 240 ARG A CA 1
ATOM 1912 C C . ARG A 1 240 ? -23.442 -5.648 33.012 1.00 88.75 240 ARG A C 1
ATOM 1914 O O . ARG A 1 240 ? -23.570 -6.868 33.029 1.00 88.75 240 ARG A O 1
ATOM 1921 N N . GLN A 1 241 ? -24.444 -4.835 32.690 1.00 90.56 241 GLN A N 1
ATOM 1922 C CA . GLN A 1 241 ? -25.729 -5.350 32.227 1.00 90.56 241 GLN A CA 1
ATOM 1923 C C . GLN A 1 241 ? -25.659 -5.659 30.726 1.00 90.56 241 GLN A C 1
ATOM 1925 O O . GLN A 1 241 ? -24.941 -4.982 29.985 1.00 90.56 241 GLN A O 1
ATOM 1930 N N . PRO A 1 242 ? -26.432 -6.636 30.230 1.00 93.38 242 PRO A N 1
ATOM 1931 C CA . PRO A 1 242 ? -26.580 -6.830 28.797 1.00 93.38 242 PRO A CA 1
ATOM 1932 C C . PRO A 1 242 ? -27.056 -5.546 28.112 1.00 93.38 242 PRO A C 1
ATOM 1934 O O . PRO A 1 242 ? -27.902 -4.820 28.640 1.00 93.38 242 PRO A O 1
ATOM 1937 N N . LYS A 1 243 ? -26.536 -5.279 26.911 1.00 93.81 243 LYS A N 1
ATOM 1938 C CA . LYS A 1 243 ? -26.861 -4.082 26.123 1.00 93.81 243 LYS A CA 1
ATOM 1939 C C . LYS A 1 243 ? -26.670 -2.766 26.899 1.00 93.81 243 LYS A C 1
ATOM 1941 O O . LYS A 1 243 ? -27.501 -1.862 26.782 1.00 93.81 243 LYS A O 1
ATOM 1946 N N . SER A 1 244 ? -25.619 -2.641 27.708 1.00 91.94 244 SER A N 1
ATOM 1947 C CA . SER A 1 244 ? -25.291 -1.422 28.462 1.00 91.94 244 SER A CA 1
ATOM 1948 C C . SER A 1 244 ? -24.223 -0.536 27.809 1.00 91.94 244 SER A C 1
ATOM 1950 O O . SER A 1 244 ? -23.905 0.503 28.374 1.00 91.94 244 SER A O 1
ATOM 1952 N N . VAL A 1 245 ? -23.647 -0.927 26.669 1.00 92.69 245 VAL A 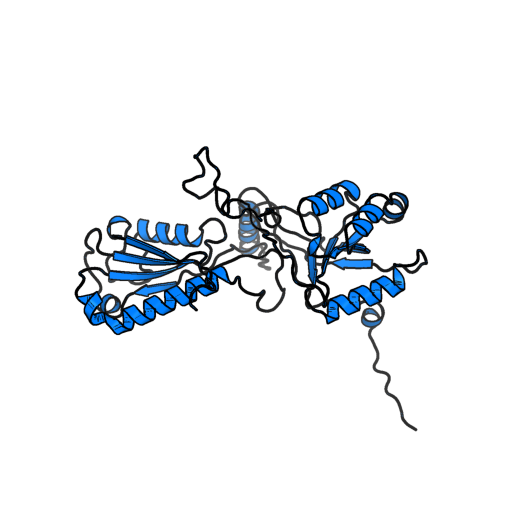N 1
ATOM 1953 C CA . VAL A 1 245 ? -22.510 -0.238 26.033 1.00 92.69 245 VAL A CA 1
ATOM 1954 C C . VAL A 1 245 ? -22.855 0.196 24.609 1.00 92.69 245 VAL A C 1
ATOM 1956 O O . VAL A 1 245 ? -23.370 -0.595 23.822 1.00 92.69 245 VAL A O 1
ATOM 1959 N N . ILE A 1 246 ? -22.541 1.437 24.255 1.00 94.00 246 ILE A N 1
ATOM 1960 C CA . ILE A 1 246 ? -22.580 1.959 22.887 1.00 94.00 246 ILE A CA 1
ATOM 1961 C C . ILE A 1 246 ? -21.138 2.125 22.414 1.00 94.00 246 ILE A C 1
ATOM 1963 O O . ILE A 1 246 ? -20.345 2.810 23.061 1.00 94.00 246 ILE A O 1
ATOM 1967 N N . LEU A 1 247 ? -20.805 1.504 21.285 1.00 95.88 247 LEU A N 1
ATOM 1968 C CA . LEU A 1 247 ? -19.503 1.661 20.646 1.00 95.88 247 LEU A CA 1
ATOM 1969 C C . LEU A 1 247 ? 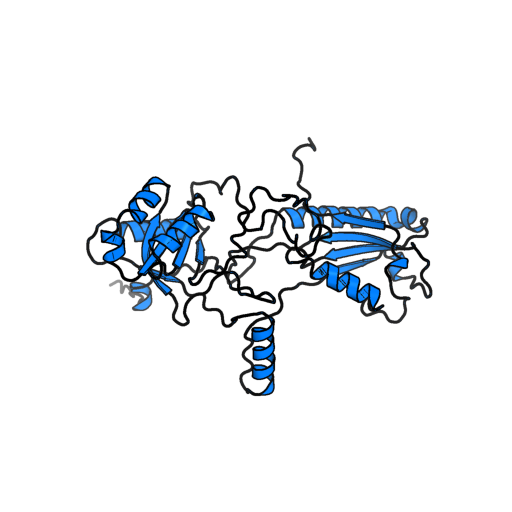-19.593 2.694 19.532 1.00 95.88 247 LEU A C 1
ATOM 1971 O O . LEU A 1 247 ? -20.471 2.622 18.673 1.00 95.88 247 LEU A O 1
ATOM 1975 N N . ILE A 1 248 ? -18.650 3.623 19.536 1.00 96.50 248 ILE A N 1
ATOM 1976 C CA . ILE A 1 248 ? -18.413 4.566 18.455 1.00 96.50 248 ILE A CA 1
ATOM 1977 C C . ILE A 1 248 ? -17.033 4.232 17.900 1.00 96.50 248 ILE A C 1
ATOM 1979 O O . ILE A 1 248 ? -16.050 4.280 18.634 1.00 96.50 248 ILE A O 1
ATOM 1983 N N . LEU A 1 249 ? -16.971 3.846 16.631 1.00 96.25 249 LEU A N 1
ATOM 1984 C CA . LEU A 1 249 ? -15.784 3.324 15.963 1.00 96.25 249 LEU A CA 1
ATOM 1985 C C . LEU A 1 249 ? -15.367 4.248 14.816 1.00 96.25 249 LEU A C 1
ATOM 1987 O O . LEU A 1 249 ? -16.220 4.815 14.130 1.00 96.25 249 LEU A O 1
ATOM 1991 N N . ALA A 1 250 ? -14.066 4.367 14.574 1.00 94.81 250 ALA A N 1
ATOM 1992 C CA . ALA A 1 250 ? -13.534 5.013 13.377 1.00 94.81 250 ALA A CA 1
ATOM 1993 C C . ALA A 1 250 ? -12.290 4.281 12.866 1.00 94.81 250 ALA A C 1
ATOM 1995 O O . ALA A 1 250 ? -11.336 4.084 13.620 1.00 94.81 250 ALA A O 1
ATOM 1996 N N . ALA A 1 251 ? -12.284 3.923 11.582 1.00 90.00 251 ALA A N 1
ATOM 1997 C CA . ALA A 1 251 ? -11.090 3.409 10.916 1.00 90.00 251 ALA A CA 1
ATOM 1998 C C . ALA A 1 251 ? -10.123 4.566 10.621 1.00 90.00 251 ALA A C 1
ATOM 2000 O O . ALA A 1 251 ? -10.508 5.570 10.014 1.00 90.00 251 ALA A O 1
ATOM 2001 N N . THR A 1 252 ? -8.873 4.437 11.066 1.00 89.00 252 THR A N 1
ATOM 2002 C CA . THR A 1 252 ? -7.869 5.512 10.994 1.00 89.00 252 THR A CA 1
ATOM 2003 C C . THR A 1 252 ? -6.713 5.223 10.049 1.00 89.00 252 THR A C 1
ATOM 2005 O O . THR A 1 252 ? -5.909 6.118 9.785 1.00 89.00 252 THR A O 1
ATOM 2008 N N . ASP A 1 253 ? -6.634 4.011 9.507 1.00 88.44 253 ASP A N 1
ATOM 2009 C CA . ASP A 1 253 ? -5.535 3.584 8.655 1.00 88.44 253 ASP A CA 1
ATOM 2010 C C . ASP A 1 253 ? -5.865 3.599 7.159 1.00 88.44 253 ASP A C 1
ATOM 2012 O O . ASP A 1 253 ? -7.010 3.638 6.712 1.00 88.44 253 ASP A O 1
ATOM 2016 N N . SER A 1 254 ? -4.800 3.609 6.366 1.00 88.62 254 SER A N 1
ATOM 2017 C CA . SER A 1 254 ? -4.819 3.414 4.919 1.00 88.62 254 SER A CA 1
ATOM 2018 C C . SER A 1 254 ? -3.473 2.846 4.497 1.00 88.62 254 SER A C 1
ATOM 2020 O O . SER A 1 254 ? -2.480 3.011 5.208 1.00 88.62 254 SER A O 1
ATOM 2022 N N . PHE A 1 255 ? -3.408 2.229 3.323 1.00 89.00 255 PHE A N 1
ATOM 2023 C CA . PHE A 1 255 ? -2.152 1.738 2.767 1.00 89.00 255 PHE A CA 1
ATOM 2024 C C . PHE A 1 255 ? -1.840 2.388 1.421 1.00 89.00 255 PHE A C 1
ATOM 2026 O O . PHE A 1 255 ? -2.712 2.915 0.725 1.00 89.00 255 PHE A O 1
ATOM 2033 N N . GLN A 1 256 ? -0.560 2.353 1.054 1.00 89.38 256 GLN A N 1
ATOM 2034 C CA . GLN A 1 256 ? -0.091 2.820 -0.242 1.00 89.38 256 GLN A CA 1
ATOM 2035 C C . GLN A 1 256 ? 1.032 1.952 -0.795 1.00 89.38 256 GLN A C 1
ATOM 2037 O O . GLN A 1 256 ? 1.858 1.450 -0.041 1.00 89.38 256 GLN A O 1
ATOM 2042 N N . MET A 1 257 ? 1.064 1.807 -2.119 1.00 91.62 257 MET A N 1
ATOM 2043 C CA . MET A 1 257 ? 2.047 0.994 -2.830 1.00 91.62 257 MET A CA 1
ATOM 2044 C C . MET A 1 257 ? 3.450 1.601 -2.776 1.00 91.62 257 MET A C 1
ATOM 2046 O O . MET A 1 257 ? 4.419 0.856 -2.714 1.00 91.62 257 MET A O 1
ATOM 2050 N N . PHE A 1 258 ? 3.573 2.934 -2.791 1.00 92.81 258 PHE A N 1
ATOM 2051 C CA . PHE A 1 258 ? 4.861 3.632 -2.852 1.00 92.81 258 PHE A CA 1
ATOM 2052 C C . PHE A 1 258 ? 5.162 4.371 -1.548 1.00 92.81 258 PHE A C 1
ATOM 2054 O O . PHE A 1 258 ? 4.579 5.418 -1.257 1.00 92.81 258 PHE A O 1
ATOM 2061 N N . LEU A 1 259 ? 6.116 3.847 -0.781 1.00 90.75 259 LEU A N 1
ATOM 2062 C CA . LEU A 1 259 ? 6.514 4.377 0.519 1.00 90.75 259 LEU A CA 1
ATOM 2063 C C . LEU A 1 259 ? 7.792 5.214 0.407 1.00 90.75 259 LEU A C 1
ATOM 2065 O O . LEU A 1 259 ? 8.734 4.845 -0.286 1.00 90.75 259 LEU A O 1
ATOM 2069 N N . LYS A 1 260 ? 7.850 6.343 1.115 1.00 86.44 260 LYS A N 1
ATOM 2070 C CA . LYS A 1 260 ? 9.113 7.056 1.351 1.00 86.44 260 LYS A CA 1
ATOM 2071 C C . LYS A 1 260 ? 9.957 6.245 2.324 1.00 86.44 260 LYS A C 1
ATOM 2073 O O . LYS A 1 260 ? 9.451 5.783 3.341 1.00 86.44 260 LYS A O 1
ATOM 2078 N N . GLU A 1 261 ? 11.252 6.149 2.051 1.00 74.12 261 GLU A N 1
ATOM 2079 C CA . GLU A 1 261 ? 12.202 5.525 2.979 1.00 74.12 261 GLU A CA 1
ATOM 2080 C C . GLU A 1 261 ? 12.343 6.318 4.283 1.00 74.12 261 GLU A C 1
ATOM 2082 O O . GLU A 1 261 ? 12.624 5.756 5.339 1.00 74.12 261 GLU A O 1
ATOM 2087 N N . LYS A 1 262 ? 12.157 7.643 4.214 1.00 67.69 262 LYS A N 1
ATOM 2088 C CA . LYS A 1 262 ? 12.246 8.545 5.362 1.00 67.69 262 LYS A CA 1
ATOM 2089 C C . LYS A 1 262 ? 11.089 9.533 5.374 1.00 67.69 262 LYS A C 1
ATOM 2091 O O . LYS A 1 262 ? 10.790 10.180 4.370 1.00 67.69 262 LYS A O 1
ATOM 2096 N N . GLY A 1 263 ? 10.513 9.710 6.558 1.00 66.00 263 GLY A N 1
ATOM 2097 C CA . GLY A 1 263 ? 9.438 10.665 6.804 1.00 66.00 263 GLY A CA 1
ATOM 2098 C C . GLY A 1 263 ? 8.051 10.153 6.400 1.00 66.00 263 GLY A C 1
ATOM 2099 O O . GLY A 1 263 ? 7.902 9.021 5.942 1.00 66.00 263 GLY A O 1
ATOM 2100 N N . PRO A 1 264 ? 7.013 10.980 6.597 1.00 66.12 264 PRO A N 1
ATOM 2101 C CA . PRO A 1 264 ? 5.640 10.586 6.330 1.00 66.12 264 PRO A CA 1
ATOM 2102 C C . PRO A 1 264 ? 5.413 10.400 4.829 1.00 66.12 264 PRO A C 1
ATOM 2104 O O . PRO A 1 264 ? 5.736 11.260 4.007 1.00 66.12 264 PRO A O 1
ATOM 2107 N N . THR A 1 265 ? 4.792 9.282 4.474 1.00 64.50 265 THR A N 1
ATOM 2108 C CA . THR A 1 265 ? 4.467 8.920 3.091 1.00 64.50 265 THR A CA 1
ATOM 2109 C C . THR A 1 265 ? 3.216 9.642 2.566 1.00 64.50 265 THR A C 1
ATOM 2111 O O . THR A 1 265 ? 2.919 9.583 1.377 1.00 64.50 265 THR A O 1
ATOM 2114 N N . GLY A 1 266 ? 2.550 10.437 3.412 1.00 65.00 266 GLY A N 1
ATOM 2115 C CA . GLY A 1 266 ? 1.275 11.099 3.123 1.00 65.00 266 GLY A CA 1
ATOM 2116 C C . GLY A 1 266 ? 0.094 10.210 3.518 1.00 65.00 266 GLY A C 1
ATOM 2117 O O . GLY A 1 266 ? 0.184 8.987 3.411 1.00 65.00 266 GLY A O 1
ATOM 2118 N N . GLY A 1 267 ? -0.981 10.825 4.021 1.00 61.53 267 GLY A N 1
ATOM 2119 C CA . GLY A 1 267 ? -2.180 10.132 4.505 1.00 61.53 267 GLY A CA 1
ATOM 2120 C C . GLY A 1 267 ? -3.332 10.186 3.503 1.00 61.53 267 GLY A C 1
ATOM 2121 O O . GLY A 1 267 ? -3.478 11.168 2.770 1.00 61.53 267 GLY A O 1
ATOM 2122 N N . ALA A 1 268 ? -4.159 9.140 3.473 1.00 68.50 268 ALA A N 1
ATOM 2123 C CA . ALA A 1 268 ? -5.405 9.164 2.721 1.00 68.50 268 ALA A CA 1
ATOM 2124 C C . ALA A 1 268 ? -6.383 10.184 3.333 1.00 68.50 268 ALA A C 1
ATOM 2126 O O . ALA A 1 268 ? -6.506 10.301 4.552 1.00 68.50 268 ALA A O 1
ATOM 2127 N N . GLN A 1 269 ? -7.104 10.916 2.481 1.00 72.31 269 GLN A N 1
ATOM 2128 C CA . GLN A 1 269 ? -8.098 11.898 2.933 1.00 72.31 269 GLN A CA 1
ATOM 2129 C C . GLN A 1 269 ? -9.259 11.231 3.686 1.00 72.31 269 GLN A C 1
ATOM 2131 O O . GLN A 1 269 ? -9.756 11.785 4.661 1.00 72.31 269 GLN A O 1
ATOM 2136 N N . GLN A 1 270 ? -9.656 10.026 3.267 1.00 74.31 270 GLN A N 1
ATOM 2137 C CA . GLN A 1 270 ? -10.825 9.328 3.804 1.00 74.31 270 GLN A CA 1
ATOM 2138 C C . GLN A 1 270 ? -10.711 8.995 5.311 1.00 74.31 270 GLN A C 1
ATOM 2140 O O . GLN A 1 270 ? -11.597 9.425 6.055 1.00 74.31 270 GLN A O 1
ATOM 2145 N N . PRO A 1 271 ? -9.650 8.318 5.810 1.00 85.81 271 PRO A N 1
ATOM 2146 C CA . PRO A 1 271 ? -9.494 8.088 7.250 1.00 85.81 271 PRO A CA 1
ATOM 2147 C C . PRO A 1 271 ? -9.343 9.385 8.049 1.00 85.81 271 PRO A C 1
ATOM 2149 O O . PRO A 1 271 ? -9.850 9.489 9.162 1.00 85.81 271 PRO A O 1
ATOM 2152 N N . ALA A 1 272 ? -8.698 10.408 7.476 1.00 87.06 272 ALA A N 1
ATOM 2153 C CA . ALA A 1 272 ? -8.529 11.695 8.145 1.00 87.06 272 ALA A CA 1
ATOM 2154 C C . ALA A 1 272 ? -9.875 12.398 8.389 1.00 87.06 272 ALA A C 1
ATOM 2156 O O . ALA A 1 272 ? -10.133 12.865 9.497 1.00 87.06 272 ALA A O 1
ATOM 2157 N N . THR A 1 273 ? -10.762 12.443 7.389 1.00 87.88 273 THR A N 1
ATOM 2158 C CA . THR A 1 273 ? -12.100 13.035 7.544 1.00 87.88 273 THR A CA 1
ATOM 2159 C C . THR A 1 273 ? -12.952 12.254 8.546 1.00 87.88 273 THR A C 1
ATOM 2161 O O . THR A 1 273 ? -13.595 12.869 9.398 1.00 87.88 273 THR A O 1
ATOM 2164 N N . ALA A 1 274 ? -12.921 10.918 8.497 1.00 89.12 274 ALA A N 1
ATOM 2165 C CA . ALA A 1 274 ? -13.623 10.078 9.467 1.00 89.12 274 ALA A CA 1
ATOM 2166 C C . ALA A 1 274 ? -13.132 10.331 10.901 1.00 89.12 274 ALA A C 1
ATOM 2168 O O . ALA A 1 274 ? -13.948 10.547 11.797 1.00 89.12 274 ALA A O 1
ATOM 2169 N N . LEU A 1 275 ? -11.813 10.402 11.101 1.00 90.56 275 LEU A N 1
ATOM 2170 C CA . LEU A 1 275 ? -11.213 10.703 12.398 1.00 90.56 275 LEU A CA 1
ATOM 2171 C C . LEU A 1 275 ? -11.596 12.100 12.910 1.00 90.56 275 LEU A C 1
ATOM 2173 O O . LEU A 1 275 ? -11.905 12.255 14.089 1.00 90.56 275 LEU A O 1
ATOM 2177 N N . ILE A 1 276 ? -11.624 13.119 12.046 1.00 91.12 276 ILE A N 1
ATOM 2178 C CA . ILE A 1 276 ? -12.037 14.479 12.434 1.00 91.12 276 ILE A CA 1
ATOM 2179 C C . ILE A 1 276 ? -13.495 14.499 12.912 1.00 91.12 276 ILE A C 1
ATOM 2181 O O . ILE A 1 276 ? -13.792 15.096 13.949 1.00 91.12 276 ILE A O 1
ATOM 2185 N N . ILE A 1 277 ? -14.405 13.848 12.182 1.00 91.75 277 ILE A N 1
ATOM 2186 C CA . ILE A 1 277 ? -15.826 13.756 12.557 1.00 91.75 277 ILE A CA 1
ATOM 2187 C C . ILE A 1 277 ? -15.983 12.981 13.867 1.00 91.75 277 ILE A C 1
ATOM 2189 O O . ILE A 1 277 ? -16.682 13.439 14.770 1.00 91.75 277 ILE A O 1
ATOM 2193 N N . PHE A 1 278 ? -15.277 11.861 14.006 1.00 94.31 278 PHE A N 1
ATOM 2194 C CA . PHE A 1 278 ? -15.239 11.062 15.226 1.00 94.31 278 PHE A CA 1
ATOM 2195 C C . PHE A 1 278 ? -14.781 11.880 16.445 1.00 94.31 278 PHE A C 1
ATOM 2197 O O . PHE A 1 278 ? -15.454 11.882 17.476 1.00 94.31 278 PHE A O 1
ATOM 2204 N N . LEU A 1 279 ? -13.682 12.633 16.322 1.00 94.25 279 LEU A N 1
ATOM 2205 C CA . LEU A 1 279 ? -13.170 13.488 17.398 1.00 94.25 279 LEU A CA 1
ATOM 2206 C C . LEU A 1 279 ? -14.107 14.662 17.701 1.00 94.25 279 LEU A C 1
ATOM 2208 O O . LEU A 1 279 ? -14.275 15.028 18.863 1.00 94.25 279 LEU A O 1
ATOM 2212 N N . SER A 1 280 ? -14.746 15.233 16.677 1.00 94.12 280 SER A N 1
ATOM 2213 C CA . SER A 1 280 ? -15.732 16.308 16.846 1.00 94.12 280 SER A CA 1
ATOM 2214 C C . SER A 1 280 ? -16.958 15.813 17.609 1.00 94.12 280 SER A C 1
ATOM 2216 O O . SER A 1 280 ? -17.423 16.480 18.529 1.00 94.12 280 SER A O 1
ATOM 2218 N N . LEU A 1 281 ? -17.444 14.612 17.288 1.00 93.62 281 LEU A N 1
ATOM 2219 C CA . LEU A 1 281 ? -18.534 13.984 18.025 1.00 93.62 281 LEU A CA 1
ATOM 2220 C C . LEU A 1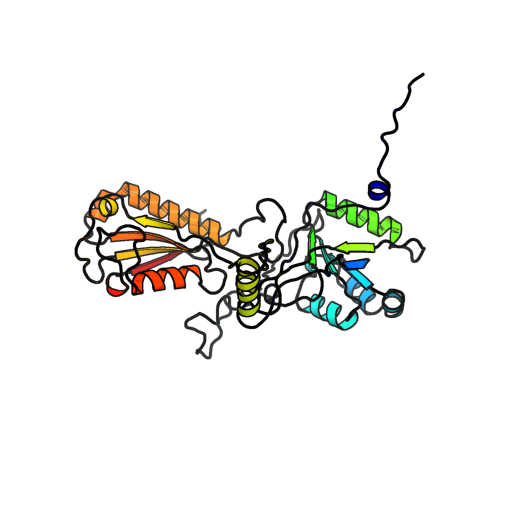 281 ? -18.136 13.697 19.477 1.00 93.62 281 LEU A C 1
ATOM 2222 O O . LEU A 1 281 ? -18.899 14.010 20.388 1.00 93.62 281 LEU A O 1
ATOM 2226 N N . ALA A 1 282 ? -16.937 13.153 19.703 1.00 93.25 282 ALA A N 1
ATOM 2227 C CA . ALA A 1 282 ? -16.422 12.922 21.050 1.00 93.25 282 ALA A CA 1
ATOM 2228 C C . ALA A 1 282 ? -16.333 14.226 21.861 1.00 93.25 282 ALA A C 1
ATOM 2230 O O . ALA A 1 282 ? -16.689 14.249 23.038 1.00 93.25 282 ALA A O 1
ATOM 2231 N N . HIS A 1 283 ? -15.913 15.323 21.223 1.00 93.06 283 HIS A N 1
ATOM 2232 C CA . HIS A 1 283 ? -15.857 16.643 21.842 1.00 93.06 283 HIS A CA 1
ATOM 2233 C C . HIS A 1 283 ? -17.247 17.160 22.237 1.00 93.06 283 HIS A C 1
ATOM 2235 O O . HIS A 1 283 ? -17.431 17.575 23.380 1.00 93.06 283 HIS A O 1
ATOM 2241 N N . LEU A 1 284 ? -18.225 17.092 21.328 1.00 93.62 284 LEU A N 1
ATOM 2242 C CA . LEU A 1 284 ? -19.595 17.556 21.578 1.00 93.62 284 LEU A CA 1
ATOM 2243 C C . LEU A 1 284 ? -20.295 16.730 22.666 1.00 93.62 284 LEU A C 1
ATOM 2245 O O . LEU A 1 284 ? -20.880 17.294 23.584 1.00 93.62 284 LEU A O 1
ATOM 2249 N N . ILE A 1 285 ? -20.173 15.398 22.626 1.00 91.31 285 ILE A N 1
ATOM 2250 C CA . ILE A 1 285 ? -20.710 14.525 23.683 1.00 91.31 285 ILE A CA 1
ATOM 2251 C C . ILE A 1 285 ? -20.027 14.823 25.026 1.00 91.31 285 ILE A C 1
ATOM 2253 O O . ILE A 1 285 ? -20.680 14.823 26.066 1.00 91.31 285 ILE A O 1
ATOM 2257 N N . GLY A 1 286 ? -18.723 15.115 25.017 1.00 89.00 286 GLY A N 1
ATOM 2258 C CA . GLY A 1 286 ? -17.992 15.517 26.218 1.00 89.00 286 GLY A CA 1
ATOM 2259 C C . GLY A 1 286 ? -18.479 16.839 26.823 1.00 89.00 286 GLY A C 1
ATOM 2260 O O . GLY A 1 286 ? -18.477 16.976 28.046 1.00 89.00 286 GLY A O 1
ATOM 2261 N N . GLN A 1 287 ? -18.922 17.795 25.998 1.00 90.31 287 GLN A N 1
ATOM 2262 C CA . GLN A 1 287 ? -19.529 19.050 26.463 1.00 90.31 287 GLN A CA 1
ATOM 2263 C C . GLN A 1 287 ? -20.904 18.812 27.099 1.00 90.31 287 GLN A C 1
ATOM 2265 O O . GLN A 1 287 ? -21.175 19.340 28.176 1.00 90.31 287 GLN A O 1
ATOM 2270 N N . GLU A 1 288 ? -21.715 17.940 26.498 1.00 89.44 288 GLU A N 1
ATOM 2271 C CA . GLU A 1 288 ? -23.067 17.599 26.966 1.00 89.44 288 GLU A CA 1
ATOM 2272 C C . GLU A 1 288 ? -23.103 16.366 27.884 1.00 89.44 288 GLU A C 1
ATOM 2274 O O . GLU A 1 288 ? -24.112 15.666 27.989 1.00 89.44 288 GLU A O 1
ATOM 2279 N N . GLN A 1 289 ? -22.002 16.087 28.593 1.00 84.00 289 GLN A N 1
ATOM 2280 C CA . GLN A 1 289 ? -21.855 14.871 29.401 1.00 84.00 289 GLN A CA 1
ATOM 2281 C C . GLN A 1 289 ? -23.029 14.647 30.367 1.00 84.00 289 GLN A C 1
ATOM 2283 O O . GLN A 1 289 ? -23.454 13.516 30.555 1.00 84.00 289 GLN A O 1
ATOM 2288 N N . ASN A 1 290 ? -23.603 15.707 30.947 1.00 84.00 290 ASN A N 1
ATOM 2289 C CA . ASN A 1 290 ? -24.695 15.589 31.915 1.00 84.00 290 ASN A CA 1
ATOM 2290 C C . ASN A 1 290 ? -25.971 14.983 31.315 1.00 84.00 290 ASN A C 1
ATOM 2292 O O . ASN A 1 290 ? -26.683 14.279 32.027 1.00 84.00 290 ASN A O 1
ATOM 2296 N N . GLU A 1 291 ? -26.261 15.245 30.040 1.00 84.56 291 GLU A N 1
ATOM 2297 C CA . GLU A 1 291 ? -27.419 14.671 29.349 1.00 84.56 291 GLU A CA 1
ATOM 2298 C C . GLU A 1 291 ? -27.184 13.192 29.042 1.00 84.56 291 GLU A C 1
ATOM 2300 O O . GLU A 1 291 ? -28.032 12.344 29.323 1.00 84.56 291 GLU A O 1
ATOM 2305 N N . PHE A 1 292 ? -25.993 12.861 28.537 1.00 82.19 292 PHE A N 1
ATOM 2306 C CA . PHE A 1 292 ? -25.624 11.480 28.231 1.00 82.19 292 PHE A CA 1
ATOM 2307 C C . PHE A 1 292 ? -25.478 10.617 29.487 1.00 82.19 292 PHE A C 1
ATOM 2309 O O . PHE A 1 292 ? -25.816 9.440 29.450 1.00 82.19 292 PHE A O 1
ATOM 2316 N N . ASN A 1 293 ? -25.081 11.206 30.616 1.00 74.44 293 ASN A N 1
ATOM 2317 C CA . ASN A 1 293 ? -24.996 10.524 31.909 1.00 74.44 293 ASN A CA 1
ATOM 2318 C C . ASN A 1 293 ? -26.368 10.107 32.463 1.00 74.44 293 ASN A C 1
ATOM 2320 O O . ASN A 1 293 ? -26.440 9.201 33.289 1.00 74.44 293 ASN A O 1
ATOM 2324 N N . GLN A 1 294 ? -27.458 10.765 32.051 1.00 76.31 294 GLN A N 1
ATOM 2325 C CA . GLN A 1 294 ? -28.816 10.349 32.432 1.00 76.31 294 GLN A CA 1
ATOM 2326 C C . GLN A 1 294 ? -29.269 9.104 31.670 1.00 76.31 294 GLN A C 1
ATOM 2328 O O . GLN A 1 294 ? -30.260 8.477 32.042 1.00 76.31 294 GLN A O 1
ATOM 2333 N N . GLN A 1 295 ? -28.569 8.750 30.593 1.00 72.75 295 GLN A N 1
ATOM 2334 C CA . GLN A 1 295 ? -28.819 7.517 29.877 1.00 72.75 295 GLN A CA 1
ATOM 2335 C C . GLN A 1 295 ? -27.995 6.418 30.542 1.00 72.75 295 GLN A C 1
ATOM 2337 O O . GLN A 1 295 ? -26.779 6.531 30.646 1.00 72.75 295 GLN A O 1
ATOM 2342 N N . ASP A 1 296 ? -28.645 5.340 30.986 1.00 79.44 296 ASP A N 1
ATOM 2343 C CA . ASP A 1 296 ? -28.006 4.172 31.619 1.00 79.44 296 ASP A CA 1
ATOM 2344 C C . ASP A 1 296 ? -27.179 3.340 30.603 1.00 79.44 296 ASP A C 1
ATOM 2346 O O . ASP A 1 296 ? -27.372 2.127 30.441 1.00 79.44 296 ASP A O 1
ATOM 2350 N N . LYS A 1 297 ? -26.300 4.001 29.841 1.00 86.75 297 LYS A N 1
ATOM 2351 C CA . LYS A 1 297 ? -25.446 3.452 28.786 1.00 86.75 297 LYS A CA 1
ATOM 2352 C C . LYS A 1 297 ? -24.044 4.041 28.895 1.00 86.75 297 LYS A C 1
ATOM 2354 O O . LYS A 1 297 ? -23.862 5.249 28.951 1.00 86.75 297 LYS A O 1
ATOM 2359 N N . GLU A 1 298 ? -23.040 3.177 28.856 1.00 88.69 298 GLU A N 1
ATOM 2360 C CA . GLU A 1 298 ? -21.648 3.595 28.710 1.00 88.69 298 GLU A CA 1
ATOM 2361 C C . GLU A 1 298 ? -21.340 3.829 27.229 1.00 88.69 298 GLU A C 1
ATOM 2363 O O . GLU A 1 298 ? -21.629 2.974 26.393 1.00 88.69 298 GLU A O 1
ATOM 2368 N N . ILE A 1 299 ? -20.730 4.968 26.904 1.00 91.25 299 ILE A N 1
ATOM 2369 C CA . ILE A 1 299 ? -20.281 5.287 25.546 1.00 91.25 299 ILE A CA 1
ATOM 2370 C C . ILE A 1 299 ? -18.766 5.109 25.474 1.00 91.25 299 ILE A C 1
ATOM 2372 O O . ILE A 1 299 ? -18.024 5.689 26.274 1.00 91.25 299 ILE A O 1
ATOM 2376 N N . ILE A 1 300 ? -18.315 4.313 24.505 1.00 92.50 300 ILE A N 1
ATOM 2377 C CA . ILE A 1 300 ? -16.901 4.021 24.275 1.00 92.50 300 ILE A CA 1
ATOM 2378 C C . ILE A 1 300 ? -16.537 4.398 22.851 1.00 92.50 300 ILE A C 1
ATOM 2380 O O . ILE A 1 300 ? -17.125 3.911 21.889 1.00 92.50 300 ILE A O 1
ATOM 2384 N N . PHE A 1 301 ? -15.526 5.243 22.744 1.00 95.25 301 PHE A N 1
ATOM 2385 C CA . PHE A 1 301 ? -14.915 5.665 21.499 1.00 95.25 301 PHE A CA 1
ATOM 2386 C C . PHE A 1 301 ? -13.713 4.771 21.224 1.00 95.25 301 PHE A C 1
ATOM 2388 O O . PHE A 1 301 ? -12.888 4.594 22.117 1.00 95.25 301 PHE A O 1
ATOM 2395 N N . VAL A 1 302 ? -13.598 4.219 20.018 1.00 95.69 302 VAL A N 1
ATOM 2396 C CA . VAL A 1 302 ? -12.470 3.374 19.604 1.00 95.69 302 VAL A CA 1
ATOM 2397 C C . VAL A 1 302 ? -12.007 3.771 18.204 1.00 95.69 302 VAL A C 1
ATOM 2399 O O . VAL A 1 302 ? -12.811 3.854 17.278 1.00 95.69 302 VAL A O 1
ATOM 2402 N N . THR A 1 303 ? -10.709 3.993 18.031 1.00 95.56 303 THR A N 1
ATOM 2403 C CA . THR A 1 303 ? -10.068 4.087 16.719 1.00 95.56 303 THR A CA 1
ATOM 2404 C C . THR A 1 303 ? -9.449 2.746 16.352 1.00 95.56 303 THR A C 1
ATOM 2406 O O . THR A 1 303 ? -8.889 2.060 17.211 1.00 95.56 303 THR A O 1
ATOM 2409 N N . LEU A 1 304 ? -9.552 2.381 15.078 1.00 94.50 304 LEU A N 1
ATOM 2410 C CA . LEU A 1 304 ? -9.094 1.107 14.536 1.00 94.50 304 LEU A CA 1
ATOM 2411 C C . LEU A 1 304 ? -7.953 1.372 13.549 1.00 94.50 304 LEU A C 1
ATOM 2413 O O . LEU A 1 304 ? -8.147 2.071 12.553 1.00 94.50 304 LEU A O 1
ATOM 2417 N N . ASP A 1 305 ? -6.765 0.852 13.858 1.00 92.62 305 ASP A N 1
ATOM 2418 C CA . ASP A 1 305 ? -5.540 1.040 13.072 1.00 92.62 305 ASP A CA 1
ATOM 2419 C C . ASP A 1 305 ? -5.021 -0.315 12.573 1.00 92.62 305 ASP A C 1
ATOM 2421 O O . ASP A 1 305 ? -4.331 -1.053 13.283 1.00 92.62 305 ASP A O 1
ATOM 2425 N N . GLY A 1 306 ? -5.431 -0.662 11.355 1.00 91.38 306 GLY A N 1
ATOM 2426 C CA . GLY A 1 306 ? -5.084 -1.909 10.676 1.00 91.38 306 GLY A CA 1
ATOM 2427 C C . GLY A 1 306 ? -6.252 -2.546 9.923 1.00 91.38 306 GLY A C 1
ATOM 2428 O O . GLY A 1 306 ? -6.142 -3.699 9.497 1.00 91.38 306 GLY A O 1
ATOM 2429 N N . ASP A 1 307 ? -7.382 -1.851 9.780 1.00 91.12 307 ASP A N 1
ATOM 2430 C CA . ASP A 1 307 ? -8.566 -2.392 9.118 1.00 91.12 307 ASP A CA 1
ATOM 2431 C C . ASP A 1 307 ? -8.527 -2.237 7.599 1.00 91.12 307 ASP A C 1
ATOM 2433 O O . ASP A 1 307 ? -9.223 -2.971 6.893 1.00 91.12 307 ASP A O 1
ATOM 2437 N N . ALA A 1 308 ? -7.656 -1.374 7.070 1.00 90.38 308 ALA A N 1
ATOM 2438 C CA . ALA A 1 308 ? -7.412 -1.293 5.636 1.00 90.38 308 ALA A CA 1
ATOM 2439 C C . ALA A 1 308 ? -6.790 -2.589 5.078 1.00 90.38 308 ALA A C 1
ATOM 2441 O O . ALA A 1 308 ? -6.879 -2.830 3.878 1.00 90.38 308 ALA A O 1
ATOM 2442 N N . LEU A 1 309 ? -6.201 -3.438 5.930 1.00 89.75 309 LEU A N 1
ATOM 2443 C CA . LEU A 1 309 ? -5.678 -4.757 5.567 1.00 89.75 309 LEU A CA 1
ATOM 2444 C C . LEU A 1 309 ? -6.377 -5.857 6.382 1.00 89.75 309 LEU A C 1
ATOM 2446 O O . LEU A 1 309 ? -5.977 -6.178 7.501 1.00 89.75 309 LEU A O 1
ATOM 2450 N N . ASP A 1 310 ? -7.410 -6.461 5.792 1.00 90.69 310 ASP A N 1
ATOM 2451 C CA . ASP A 1 310 ? -8.109 -7.649 6.302 1.00 90.69 310 ASP A CA 1
ATOM 2452 C C . ASP A 1 310 ? -8.719 -7.501 7.715 1.00 90.69 310 ASP A C 1
ATOM 2454 O O . ASP A 1 310 ? -8.812 -8.478 8.462 1.00 90.69 310 ASP A O 1
ATOM 2458 N N . TYR A 1 311 ? -9.167 -6.296 8.093 1.00 92.38 311 TYR A N 1
ATOM 2459 C CA . TYR A 1 311 ? -9.824 -6.019 9.386 1.00 92.38 311 TYR A CA 1
ATOM 2460 C C . TYR A 1 311 ? -9.011 -6.457 10.618 1.00 92.38 311 TYR A C 1
ATOM 2462 O O . TYR A 1 311 ? -9.566 -6.908 11.627 1.00 92.38 311 TYR A O 1
ATOM 2470 N N . SER A 1 312 ? -7.678 -6.393 10.533 1.00 91.88 312 SER A N 1
ATOM 2471 C CA . SER A 1 312 ? -6.798 -6.947 11.568 1.00 91.88 312 SER A CA 1
ATOM 2472 C C . SER A 1 312 ? -7.011 -6.297 12.944 1.00 91.88 312 SER A C 1
ATOM 2474 O O . SER A 1 312 ? -7.021 -6.995 13.967 1.00 91.88 312 SER A O 1
ATOM 2476 N N . ALA A 1 313 ? -7.271 -4.988 12.971 1.00 93.81 313 ALA A N 1
ATOM 2477 C CA . ALA A 1 313 ? -7.534 -4.219 14.180 1.00 93.81 313 ALA A CA 1
ATOM 2478 C C . ALA A 1 313 ? -8.882 -4.593 14.809 1.00 93.81 313 ALA A C 1
ATOM 2480 O O . ALA A 1 313 ? -8.943 -4.887 16.008 1.00 93.81 313 ALA A O 1
ATOM 2481 N N . SER A 1 314 ? -9.944 -4.644 14.008 1.00 93.44 314 SER A N 1
ATOM 2482 C CA . SER A 1 314 ? -11.284 -5.047 14.439 1.00 93.44 314 SER A CA 1
ATOM 2483 C C . SER A 1 314 ? -11.330 -6.492 14.933 1.00 93.44 314 SER A C 1
ATOM 2485 O O . SER A 1 314 ? -11.931 -6.780 15.973 1.00 93.44 314 SER A O 1
ATOM 2487 N N . PHE A 1 315 ? -10.651 -7.418 14.247 1.00 93.19 315 PHE A N 1
ATOM 2488 C CA . PHE A 1 315 ? -10.568 -8.807 14.696 1.00 93.19 315 PHE A CA 1
ATOM 2489 C C . PHE A 1 315 ? -9.842 -8.935 16.029 1.00 93.19 315 PHE A C 1
ATOM 2491 O O . PHE A 1 315 ? -10.316 -9.669 16.900 1.00 93.19 315 PHE A O 1
ATOM 2498 N N . LYS A 1 316 ? -8.732 -8.212 16.221 1.00 93.75 316 LYS A N 1
ATOM 2499 C CA . LYS A 1 316 ? -8.025 -8.203 17.505 1.00 93.75 316 LYS A CA 1
ATOM 2500 C C . LYS A 1 316 ? -8.896 -7.623 18.619 1.00 93.75 316 LYS A C 1
ATOM 2502 O O . LYS A 1 316 ? -8.977 -8.220 19.690 1.00 93.75 316 LYS A O 1
ATOM 2507 N N . PHE A 1 317 ? -9.595 -6.523 18.351 1.00 94.19 317 PHE A N 1
ATOM 2508 C CA . PHE A 1 317 ? -10.512 -5.904 19.308 1.00 94.19 317 PHE A CA 1
ATOM 2509 C C . PHE A 1 317 ? -11.641 -6.860 19.732 1.00 94.19 317 PHE A C 1
ATOM 2511 O O . PHE A 1 317 ? -11.900 -7.044 20.922 1.00 94.19 317 PHE A O 1
ATOM 2518 N N . LEU A 1 318 ? -12.272 -7.545 18.774 1.00 94.06 318 LEU A N 1
ATOM 2519 C CA . LEU A 1 318 ? -13.305 -8.542 19.064 1.00 94.06 318 LEU A CA 1
ATOM 2520 C C . LEU A 1 318 ? -12.753 -9.769 19.802 1.00 94.06 318 LEU A C 1
ATOM 2522 O O . LEU A 1 318 ? -13.434 -10.321 20.669 1.00 94.06 318 LEU A O 1
ATOM 2526 N N . PHE A 1 319 ? -11.542 -10.211 19.458 1.00 94.88 319 PHE A N 1
ATOM 2527 C CA . PHE A 1 319 ? -10.862 -11.307 20.144 1.00 94.88 319 PHE A CA 1
ATOM 2528 C C . PHE A 1 319 ? -10.656 -10.984 21.629 1.00 94.88 319 PHE A C 1
ATOM 2530 O O . PHE A 1 319 ? -11.000 -11.804 22.480 1.00 94.88 319 PHE A O 1
ATOM 2537 N N . ASP A 1 320 ? -10.206 -9.769 21.944 1.00 94.25 320 ASP A N 1
ATOM 2538 C CA . ASP A 1 320 ? -10.001 -9.328 23.327 1.00 94.25 320 ASP A CA 1
ATOM 2539 C C . ASP A 1 320 ? -11.318 -9.246 24.104 1.00 94.25 320 ASP A C 1
ATOM 2541 O O . ASP A 1 320 ? -11.405 -9.742 25.228 1.00 94.25 320 ASP A O 1
ATOM 2545 N N . MET A 1 321 ? -12.385 -8.716 23.496 1.00 93.88 321 MET A N 1
ATOM 2546 C CA . MET A 1 321 ? -13.715 -8.706 24.122 1.00 93.88 321 MET A CA 1
ATOM 2547 C C . MET A 1 321 ? -14.238 -10.118 24.420 1.00 93.88 321 MET A C 1
ATOM 2549 O O . MET A 1 321 ? -14.837 -10.354 25.470 1.00 93.88 321 MET A O 1
ATOM 2553 N N . LYS A 1 322 ? -14.013 -11.083 23.518 1.00 93.69 322 LYS A N 1
ATOM 2554 C CA . LYS A 1 322 ? -14.451 -12.476 23.717 1.00 93.69 322 LYS A CA 1
ATOM 2555 C C . LYS A 1 322 ? -13.694 -13.176 24.842 1.00 93.69 322 LYS A C 1
ATOM 2557 O O . LYS A 1 322 ? -14.300 -13.954 25.579 1.00 93.69 322 LYS A O 1
ATOM 2562 N N . ASN A 1 323 ? -12.402 -12.893 24.980 1.00 93.38 323 ASN A N 1
ATOM 2563 C CA . ASN A 1 323 ? -11.566 -13.483 26.025 1.00 93.38 323 ASN A CA 1
ATOM 2564 C C . ASN A 1 323 ? -11.673 -12.754 27.371 1.00 93.38 323 ASN A C 1
ATOM 2566 O O . ASN A 1 323 ? -11.202 -13.269 28.381 1.00 93.38 323 ASN A O 1
ATOM 2570 N N . GLY A 1 324 ? -12.356 -11.605 27.412 1.00 91.31 324 GLY A N 1
ATOM 2571 C CA . GLY A 1 324 ? -12.468 -10.785 28.616 1.00 91.31 324 GLY A CA 1
ATOM 2572 C C . GLY A 1 324 ? -11.208 -9.965 28.905 1.00 91.31 324 GLY A C 1
ATOM 2573 O O . GLY A 1 324 ? -10.990 -9.578 30.049 1.00 91.31 324 GLY A O 1
ATOM 2574 N N . ASP A 1 325 ? -10.404 -9.695 27.877 1.00 91.31 325 ASP A N 1
ATOM 2575 C CA . ASP A 1 325 ? -9.165 -8.913 27.951 1.00 91.31 325 ASP A CA 1
ATOM 2576 C C . ASP A 1 325 ? -9.386 -7.415 27.659 1.00 91.31 325 ASP A C 1
ATOM 2578 O O . ASP A 1 325 ? -8.458 -6.611 27.765 1.00 91.31 325 ASP A O 1
ATOM 2582 N N . PHE A 1 326 ? -10.615 -7.021 27.302 1.00 90.81 326 PHE A N 1
ATOM 2583 C CA . PHE A 1 326 ? -11.021 -5.628 27.116 1.00 90.81 326 PHE A CA 1
ATOM 2584 C C . PHE A 1 326 ? -11.987 -5.190 28.233 1.00 90.81 326 PHE A C 1
ATOM 2586 O O . PHE A 1 326 ? -12.977 -5.889 28.469 1.00 90.81 326 PHE A O 1
ATOM 2593 N N . PRO A 1 327 ? -11.769 -4.037 28.898 1.00 88.00 327 PRO A N 1
ATOM 2594 C CA . PRO A 1 327 ? -10.716 -3.036 28.664 1.00 88.00 327 PRO A CA 1
ATOM 2595 C C . PRO A 1 327 ? -9.323 -3.495 29.107 1.00 88.00 327 PRO A C 1
ATOM 2597 O O . PRO A 1 327 ? -9.157 -4.108 30.161 1.00 88.00 327 PRO A O 1
ATOM 2600 N N . THR A 1 328 ? -8.299 -3.171 28.316 1.00 80.56 328 THR A N 1
ATOM 2601 C CA . THR A 1 328 ? -6.927 -3.614 28.592 1.00 80.56 328 THR A CA 1
ATOM 2602 C C . THR A 1 328 ? -6.344 -2.910 29.816 1.00 80.56 328 THR A C 1
ATOM 2604 O O . THR A 1 328 ? -6.433 -1.692 29.947 1.00 80.56 328 THR A O 1
ATOM 2607 N N . GLY A 1 329 ? -5.674 -3.665 30.690 1.00 69.62 329 GLY A N 1
ATOM 2608 C CA . GLY A 1 329 ? -4.860 -3.111 31.779 1.00 69.62 329 GLY A CA 1
ATOM 2609 C C . GLY A 1 329 ? -5.606 -2.759 33.070 1.00 69.62 329 GLY A C 1
ATOM 2610 O O . GLY A 1 329 ? -4.952 -2.382 34.041 1.00 69.62 329 GLY A O 1
ATOM 2611 N N . ASN A 1 330 ? -6.931 -2.932 33.139 1.00 64.88 330 ASN A N 1
ATOM 2612 C CA . ASN A 1 330 ? -7.714 -2.542 34.312 1.00 64.88 330 ASN A CA 1
ATOM 2613 C C . ASN A 1 330 ? -8.428 -3.741 34.960 1.00 64.88 330 ASN A C 1
ATOM 2615 O O . ASN A 1 330 ? -9.570 -4.054 34.651 1.00 64.88 330 ASN A O 1
ATOM 2619 N N . ARG A 1 331 ? -7.755 -4.417 35.904 1.00 64.06 331 ARG A N 1
ATOM 2620 C CA . ARG A 1 331 ? -8.287 -5.618 36.595 1.00 64.06 331 ARG A CA 1
ATOM 2621 C C . ARG A 1 331 ? -9.460 -5.342 37.548 1.00 64.06 331 ARG A C 1
ATOM 2623 O O . ARG A 1 331 ? -9.993 -6.276 38.136 1.00 64.06 331 ARG A O 1
ATOM 2630 N N . ASN A 1 332 ? -9.811 -4.074 37.746 1.00 76.25 332 ASN A N 1
ATOM 2631 C CA . ASN A 1 332 ? -10.789 -3.644 38.744 1.00 76.25 332 ASN A CA 1
ATOM 2632 C C . ASN A 1 332 ? -12.192 -3.404 38.164 1.00 76.25 332 ASN A C 1
ATOM 2634 O O . ASN A 1 332 ? -13.096 -3.055 38.923 1.00 76.25 332 ASN A O 1
ATOM 2638 N N . GLU A 1 333 ? -12.382 -3.573 36.854 1.00 84.69 333 GLU A N 1
ATOM 2639 C CA . GLU A 1 333 ? -13.688 -3.475 36.202 1.00 84.69 333 GLU A CA 1
ATOM 2640 C C . GLU A 1 333 ? -14.092 -4.790 35.532 1.00 84.69 333 GLU A C 1
ATOM 2642 O O . GLU A 1 333 ? -13.242 -5.577 35.118 1.00 84.69 333 GLU A O 1
ATOM 2647 N N . ASP A 1 334 ? -15.400 -5.024 35.438 1.00 87.75 334 ASP A N 1
ATOM 2648 C CA . ASP A 1 334 ? -15.949 -6.164 34.709 1.00 87.75 334 ASP A CA 1
ATOM 2649 C C . ASP A 1 334 ? -15.635 -6.032 33.205 1.00 87.75 334 ASP A C 1
ATOM 2651 O O . ASP A 1 334 ? -15.891 -4.961 32.626 1.00 87.75 334 ASP A O 1
ATOM 2655 N N . PRO A 1 335 ? -15.084 -7.076 32.556 1.00 91.31 335 PRO A N 1
ATOM 2656 C CA . PRO A 1 335 ? -14.757 -7.028 31.139 1.00 91.31 335 PRO A CA 1
ATOM 2657 C C . PRO A 1 335 ? -15.964 -6.723 30.252 1.00 91.31 335 PRO A C 1
ATOM 2659 O O . PRO A 1 335 ? -17.103 -7.124 30.506 1.00 91.31 335 PRO A O 1
ATOM 2662 N N . ILE A 1 336 ? -15.705 -6.043 29.143 1.00 91.94 336 ILE A N 1
ATOM 2663 C CA . ILE A 1 336 ? -16.712 -5.760 28.129 1.00 91.94 336 ILE A CA 1
ATOM 2664 C C . ILE A 1 336 ? -16.717 -6.902 27.119 1.00 91.94 336 ILE A C 1
ATOM 2666 O O . ILE A 1 336 ? -15.737 -7.146 26.419 1.00 91.94 336 ILE A O 1
ATOM 2670 N N . ARG A 1 337 ? -17.860 -7.584 27.044 1.00 93.62 337 ARG A N 1
ATOM 2671 C CA . ARG A 1 337 ? -18.129 -8.701 26.143 1.00 93.62 337 ARG A CA 1
ATOM 2672 C C . ARG A 1 337 ? -19.168 -8.296 25.103 1.00 93.62 337 ARG A C 1
ATOM 2674 O O . ARG A 1 337 ? -19.849 -7.279 25.247 1.00 93.62 337 ARG A O 1
ATOM 2681 N N . SER A 1 338 ? -19.336 -9.127 24.079 1.00 92.56 338 SER A N 1
ATOM 2682 C CA . SER A 1 338 ? -20.301 -8.890 22.998 1.00 92.56 338 SER A CA 1
ATOM 2683 C C . SER A 1 338 ? -21.739 -8.684 23.488 1.00 92.56 338 SER A C 1
ATOM 2685 O O . SER A 1 338 ? -22.453 -7.859 22.929 1.00 92.56 338 SER A O 1
ATOM 2687 N N . GLU A 1 339 ? -22.169 -9.378 24.546 1.00 94.12 339 GLU A N 1
ATOM 2688 C CA . GLU A 1 339 ? -23.518 -9.245 25.111 1.00 94.12 339 GLU A CA 1
ATOM 2689 C C . GLU A 1 339 ? -23.786 -7.882 25.767 1.00 94.12 339 GLU A C 1
ATOM 2691 O O . GLU A 1 339 ? -24.943 -7.479 25.912 1.00 94.12 339 GLU A O 1
ATOM 2696 N N . HIS A 1 340 ? -22.736 -7.150 26.146 1.00 94.69 340 HIS A N 1
ATOM 2697 C CA . HIS A 1 340 ? -22.860 -5.813 26.720 1.00 94.69 340 HIS A CA 1
ATOM 2698 C C . HIS A 1 340 ? -23.109 -4.755 25.640 1.00 94.69 340 HIS A C 1
ATOM 2700 O O . HIS A 1 340 ? -23.606 -3.676 25.956 1.00 94.69 340 HIS A O 1
ATOM 2706 N N . ILE A 1 341 ? -22.821 -5.049 24.368 1.00 95.56 341 ILE A N 1
ATOM 2707 C CA . ILE A 1 341 ? -22.965 -4.087 23.275 1.00 95.56 341 ILE A CA 1
ATOM 2708 C C . ILE A 1 341 ? -24.445 -3.926 22.899 1.00 95.56 341 ILE A C 1
ATOM 2710 O O . ILE A 1 341 ? -25.134 -4.876 22.533 1.00 95.56 341 ILE A O 1
ATOM 2714 N N . HIS A 1 342 ? -24.943 -2.696 22.998 1.00 95.69 342 HIS A N 1
ATOM 2715 C CA . HIS A 1 342 ? -26.276 -2.280 22.569 1.00 95.69 342 HIS A CA 1
ATOM 2716 C C . HIS A 1 342 ? -26.284 -1.840 21.103 1.00 95.69 342 HIS A C 1
ATOM 2718 O O . HIS A 1 342 ? -27.150 -2.250 20.330 1.00 95.69 342 HIS A O 1
ATOM 2724 N N . SER A 1 343 ? -25.341 -0.973 20.728 1.00 95.88 343 SER A N 1
ATOM 2725 C CA . SER A 1 343 ? -25.242 -0.391 19.387 1.00 95.88 343 SER A CA 1
ATOM 2726 C C . SER A 1 343 ? -23.795 -0.118 19.012 1.00 95.88 343 SER A C 1
ATOM 2728 O O . SER A 1 343 ? -22.956 0.113 19.883 1.00 95.88 343 SER A O 1
ATOM 2730 N N . ILE A 1 344 ? -23.544 -0.122 17.705 1.00 96.38 344 ILE A N 1
ATOM 2731 C CA . ILE A 1 344 ? -22.266 0.226 17.093 1.00 96.38 344 ILE A CA 1
ATOM 2732 C C . ILE A 1 344 ? -22.541 1.330 16.073 1.00 96.38 344 ILE A C 1
ATOM 2734 O O . ILE A 1 344 ? -23.433 1.187 15.237 1.00 96.38 344 ILE A O 1
ATOM 2738 N N . ILE A 1 345 ? -21.797 2.425 16.171 1.00 95.88 345 ILE A N 1
ATOM 2739 C CA . ILE A 1 345 ? -21.789 3.528 15.211 1.00 95.88 345 ILE A CA 1
ATOM 2740 C C . ILE A 1 345 ? -20.384 3.572 14.629 1.00 95.88 345 ILE A C 1
ATOM 2742 O O . ILE A 1 345 ? -19.435 3.814 15.365 1.00 95.88 345 ILE A O 1
ATOM 2746 N N . GLU A 1 346 ? -20.241 3.325 13.334 1.00 94.31 346 GLU A N 1
ATOM 2747 C CA . GLU A 1 346 ? -18.941 3.276 12.668 1.00 94.31 346 GLU A CA 1
ATOM 2748 C C . GLU A 1 346 ? -18.817 4.402 11.640 1.00 94.31 346 GLU A C 1
ATOM 2750 O O . GLU A 1 346 ? -19.706 4.607 10.811 1.00 94.31 346 GLU A O 1
ATOM 2755 N N . PHE A 1 347 ? -17.704 5.132 11.698 1.00 91.38 347 PHE A N 1
ATOM 2756 C CA . PHE A 1 347 ? -17.347 6.156 10.727 1.00 91.38 347 PHE A CA 1
ATOM 2757 C C . PHE A 1 347 ? -16.264 5.628 9.786 1.00 91.38 347 PHE A C 1
ATOM 2759 O O . PHE A 1 347 ? -15.126 5.395 10.196 1.00 91.38 347 PHE A O 1
ATOM 2766 N N . GLN A 1 348 ? -16.611 5.491 8.506 1.00 85.94 348 GLN A N 1
ATOM 2767 C CA . GLN A 1 348 ? -15.697 5.038 7.461 1.00 85.94 348 GLN A CA 1
ATOM 2768 C C . GLN A 1 348 ? -15.972 5.777 6.147 1.00 85.94 348 GLN A C 1
ATOM 2770 O O . GLN A 1 348 ? -17.123 6.055 5.813 1.00 85.94 348 GLN A O 1
ATOM 2775 N N . SER A 1 349 ? -14.907 6.105 5.407 1.00 76.06 349 SER A N 1
ATOM 2776 C CA . SER A 1 349 ? -14.964 6.660 4.042 1.00 76.06 349 SER A CA 1
ATOM 2777 C C . SER A 1 349 ? -15.904 7.860 3.862 1.00 76.06 349 SER A C 1
ATOM 2779 O O . SER A 1 349 ? -16.562 8.009 2.833 1.00 76.06 349 SER A O 1
ATOM 2781 N N . LEU A 1 350 ? -15.940 8.752 4.854 1.00 76.69 350 LEU A N 1
ATOM 2782 C CA . LEU A 1 350 ? -16.721 9.983 4.784 1.00 76.69 350 LEU A CA 1
ATOM 2783 C C . LEU A 1 350 ? -16.010 10.987 3.877 1.00 76.69 350 LEU A C 1
ATOM 2785 O O . LEU A 1 350 ? -14.885 11.400 4.154 1.00 76.69 350 LEU A O 1
ATOM 2789 N N . SER A 1 351 ? -16.668 11.398 2.796 1.00 67.06 351 SER A N 1
ATOM 2790 C CA . SER A 1 351 ? -16.229 12.548 2.007 1.00 67.06 351 SER A CA 1
ATOM 2791 C C . SER A 1 351 ? -16.775 13.832 2.621 1.00 67.06 351 SER A C 1
ATOM 2793 O O . SER A 1 351 ? -17.947 13.877 3.000 1.00 67.06 351 SER A O 1
ATOM 2795 N N . LEU A 1 352 ? -15.986 14.907 2.612 1.00 58.38 352 LEU A N 1
ATOM 2796 C CA . LEU A 1 352 ? -16.551 16.253 2.668 1.00 58.38 352 LEU A CA 1
ATOM 2797 C C . LEU A 1 352 ? -17.390 16.432 1.399 1.00 58.38 352 LEU A C 1
ATOM 2799 O O . LEU A 1 352 ? -16.854 16.638 0.317 1.00 58.38 352 LEU A O 1
ATOM 2803 N N . THR A 1 353 ? -18.704 16.250 1.491 1.00 53.06 353 THR A N 1
ATOM 2804 C CA . THR A 1 353 ? -19.588 16.611 0.385 1.00 53.06 353 THR A CA 1
ATOM 2805 C C . THR A 1 353 ? -19.557 18.126 0.234 1.00 53.06 353 THR A C 1
ATOM 2807 O O . THR A 1 353 ? -19.876 18.822 1.197 1.00 53.06 353 THR A O 1
ATOM 2810 N N . ASP A 1 354 ? -19.289 18.628 -0.974 1.00 47.22 354 ASP A N 1
ATOM 2811 C CA . ASP A 1 354 ? -19.371 20.051 -1.369 1.00 47.22 354 ASP A CA 1
ATOM 2812 C C . ASP A 1 354 ? -20.793 20.664 -1.236 1.00 47.22 354 ASP A C 1
ATOM 2814 O O . ASP A 1 354 ? -21.116 21.671 -1.857 1.00 47.22 354 ASP A O 1
ATOM 2818 N N . LYS A 1 355 ? -21.689 20.047 -0.455 1.00 38.41 355 LYS A N 1
ATOM 2819 C CA . LYS A 1 355 ? -23.098 20.428 -0.262 1.00 38.41 355 LYS A CA 1
ATOM 2820 C C . LYS A 1 355 ? -23.408 20.976 1.134 1.00 38.41 355 LYS A C 1
ATOM 2822 O O . LYS A 1 355 ? -24.558 20.946 1.561 1.00 38.41 355 LYS A O 1
ATOM 2827 N N . LEU A 1 356 ? -22.404 21.487 1.839 1.00 35.88 356 LEU A N 1
ATOM 2828 C CA . LEU A 1 356 ? -22.612 22.403 2.963 1.00 35.88 356 LEU A CA 1
ATOM 2829 C C . LEU A 1 356 ? -22.213 23.809 2.504 1.00 35.88 356 LEU A C 1
ATOM 2831 O O . LEU A 1 356 ? -21.199 24.351 2.935 1.00 35.88 356 LEU A O 1
ATOM 2835 N N . SER A 1 357 ? -22.992 24.347 1.562 1.00 33.66 357 SER A N 1
ATOM 2836 C CA . SER A 1 357 ? -22.956 25.750 1.137 1.00 33.66 357 SER A CA 1
ATOM 2837 C C . SER A 1 357 ? -24.276 26.416 1.479 1.00 33.66 357 SER A C 1
ATOM 2839 O O . SER A 1 357 ? -25.303 25.841 1.039 1.00 33.66 357 SER A O 1
#

Radius of gyration: 26.21 Å; chains: 1; bounding box: 75×55×72 Å